Protein AF-A0A2U0T424-F1 (afdb_monomer_lite)

Structure (mmCIF, N/CA/C/O backbone):
data_AF-A0A2U0T424-F1
#
_entry.id   AF-A0A2U0T424-F1
#
loop_
_atom_site.group_PDB
_atom_site.id
_atom_site.type_symbol
_atom_site.label_atom_id
_atom_site.label_alt_id
_atom_site.label_comp_id
_atom_site.label_asym_id
_atom_site.label_entity_id
_atom_site.label_seq_id
_atom_site.pdbx_PDB_ins_code
_atom_site.Cartn_x
_atom_site.Cartn_y
_atom_site.Cartn_z
_atom_site.occupancy
_atom_site.B_iso_or_equiv
_atom_site.auth_seq_id
_atom_site.auth_comp_id
_atom_site.auth_asym_id
_atom_site.auth_atom_id
_atom_site.pdbx_PDB_model_num
ATOM 1 N N . MET A 1 1 ? -21.513 -15.104 -0.435 1.00 51.06 1 MET A N 1
ATOM 2 C CA . MET A 1 1 ? -20.947 -13.739 -0.519 1.00 51.06 1 MET A CA 1
ATOM 3 C C . MET A 1 1 ? -19.494 -13.860 -0.936 1.00 51.06 1 MET A C 1
ATOM 5 O O . MET A 1 1 ? -18.806 -14.718 -0.393 1.00 51.06 1 MET A O 1
ATOM 9 N N . THR A 1 2 ? -19.054 -13.083 -1.921 1.00 60.34 2 THR A N 1
ATOM 10 C CA . THR A 1 2 ? -17.657 -13.059 -2.376 1.00 60.34 2 THR A CA 1
ATOM 11 C C . THR A 1 2 ? -16.748 -12.569 -1.240 1.00 60.34 2 THR A C 1
ATOM 13 O O . THR A 1 2 ? -17.085 -11.615 -0.541 1.00 60.34 2 THR A O 1
ATOM 16 N N . LYS A 1 3 ? -15.615 -13.251 -1.014 1.00 82.50 3 LYS A N 1
ATOM 17 C CA . LYS A 1 3 ? -14.556 -12.831 -0.068 1.00 82.50 3 LYS A CA 1
ATOM 18 C C . LYS A 1 3 ? -13.516 -11.914 -0.734 1.00 82.50 3 LYS A C 1
ATOM 20 O O . LYS A 1 3 ? -12.440 -11.709 -0.184 1.00 82.50 3 LYS A O 1
ATOM 25 N N . THR A 1 4 ? -13.819 -11.431 -1.936 1.00 94.75 4 THR A N 1
ATOM 26 C CA . THR A 1 4 ? -12.858 -10.754 -2.799 1.00 94.75 4 THR A CA 1
ATOM 27 C C . THR A 1 4 ? -12.627 -9.315 -2.367 1.00 94.75 4 THR A C 1
ATOM 29 O O . THR A 1 4 ? -13.599 -8.579 -2.160 1.00 94.75 4 THR A O 1
ATOM 32 N N . SER A 1 5 ? -11.357 -8.918 -2.316 1.00 97.19 5 SER A N 1
ATOM 33 C CA . SER A 1 5 ? -10.932 -7.540 -2.070 1.00 97.19 5 SER A CA 1
ATOM 34 C C . SER A 1 5 ? -10.116 -7.018 -3.248 1.00 97.19 5 SER A C 1
ATOM 36 O O . SER A 1 5 ? -9.199 -7.705 -3.707 1.00 97.19 5 SER A O 1
ATOM 38 N N . LEU A 1 6 ? -10.432 -5.814 -3.733 1.00 98.31 6 LEU A N 1
ATOM 39 C CA . LEU A 1 6 ? -9.611 -5.150 -4.750 1.00 98.31 6 LEU A CA 1
ATOM 40 C C . LEU A 1 6 ? -8.445 -4.436 -4.083 1.00 98.31 6 LEU A C 1
ATOM 42 O O . LEU A 1 6 ? -8.640 -3.686 -3.130 1.00 98.31 6 LEU A O 1
ATOM 46 N N . ILE A 1 7 ? -7.241 -4.663 -4.589 1.00 98.50 7 ILE A N 1
ATOM 47 C CA . ILE A 1 7 ? -6.022 -4.072 -4.050 1.00 98.50 7 ILE A CA 1
ATOM 48 C C . ILE A 1 7 ? -5.437 -3.150 -5.117 1.00 98.50 7 ILE A C 1
ATOM 50 O O . ILE A 1 7 ? -4.781 -3.624 -6.045 1.00 98.50 7 ILE A O 1
ATOM 54 N N . CYS A 1 8 ? -5.716 -1.853 -5.006 1.00 98.56 8 CYS A N 1
ATOM 55 C CA . CYS A 1 8 ? -5.204 -0.830 -5.915 1.00 98.56 8 CYS A CA 1
ATOM 56 C C . CYS A 1 8 ? -3.917 -0.251 -5.328 1.00 98.56 8 CYS A C 1
ATOM 58 O O . CYS A 1 8 ? -3.861 0.050 -4.130 1.00 98.56 8 CYS A O 1
ATOM 60 N N . GLY A 1 9 ? -2.868 -0.141 -6.135 1.00 97.25 9 GLY A N 1
ATOM 61 C CA . GLY A 1 9 ? -1.564 0.289 -5.651 1.00 97.25 9 GLY A CA 1
ATOM 62 C C . GLY A 1 9 ? -0.404 -0.173 -6.515 1.00 97.25 9 GLY A C 1
ATOM 63 O O . GLY A 1 9 ? -0.528 -1.058 -7.368 1.00 97.25 9 GLY A O 1
ATOM 64 N N . SER A 1 10 ? 0.763 0.363 -6.189 1.00 96.75 10 SER A N 1
ATOM 65 C CA . SER A 1 10 ? 2.024 0.055 -6.853 1.00 96.75 10 SER A CA 1
ATOM 66 C C . SER A 1 10 ? 2.390 -1.435 -6.831 1.00 96.75 10 SER A C 1
ATOM 68 O O . SER A 1 10 ? 2.249 -2.127 -5.820 1.00 96.75 10 SER A O 1
ATOM 70 N N . LEU A 1 11 ? 2.924 -1.903 -7.960 1.00 97.69 11 LEU A N 1
ATOM 71 C CA . LEU A 1 11 ? 3.691 -3.141 -8.092 1.00 97.69 11 LEU A CA 1
ATOM 72 C C . LEU A 1 11 ? 5.120 -2.738 -8.433 1.00 97.69 11 LEU A C 1
ATOM 74 O O . LEU A 1 11 ? 5.357 -2.145 -9.489 1.00 97.69 11 LEU A O 1
ATOM 78 N N . ALA A 1 12 ? 6.052 -3.018 -7.530 1.00 95.12 12 ALA A N 1
ATOM 79 C CA . ALA A 1 12 ? 7.418 -2.539 -7.645 1.00 95.12 12 ALA A CA 1
ATOM 80 C C . ALA A 1 12 ? 8.436 -3.648 -7.407 1.00 95.12 12 ALA A C 1
ATOM 82 O O . ALA A 1 12 ? 8.165 -4.660 -6.763 1.00 95.12 12 ALA A O 1
ATOM 83 N N . THR A 1 13 ? 9.628 -3.428 -7.933 1.00 94.00 13 THR A N 1
ATOM 84 C CA . THR A 1 13 ? 10.778 -4.286 -7.700 1.00 94.00 13 THR A CA 1
ATOM 85 C C . THR A 1 13 ? 11.801 -3.508 -6.884 1.00 94.00 13 THR A C 1
ATOM 87 O O . THR A 1 13 ? 12.282 -2.461 -7.321 1.00 94.00 13 THR A O 1
ATOM 90 N N . ASP A 1 14 ? 12.156 -4.026 -5.714 1.00 89.38 14 ASP A N 1
ATOM 91 C CA . ASP A 1 14 ? 13.082 -3.362 -4.804 1.00 89.38 14 ASP A CA 1
ATOM 92 C C . ASP A 1 14 ? 14.477 -3.963 -4.979 1.00 89.38 14 ASP A C 1
ATOM 94 O O . ASP A 1 14 ? 14.714 -5.142 -4.710 1.00 89.38 14 ASP A O 1
ATOM 98 N N . THR A 1 15 ? 15.419 -3.152 -5.450 1.00 92.38 15 THR A N 1
ATOM 99 C CA . THR A 1 15 ? 16.833 -3.513 -5.534 1.00 92.38 15 THR A CA 1
ATOM 100 C C . THR A 1 15 ? 17.533 -3.011 -4.284 1.00 92.38 15 THR A C 1
ATOM 102 O O . THR A 1 15 ? 17.794 -1.816 -4.135 1.00 92.38 15 THR A O 1
ATOM 105 N N . ILE A 1 16 ? 17.830 -3.941 -3.380 1.00 90.50 16 ILE A N 1
ATOM 106 C CA . ILE A 1 16 ? 18.469 -3.657 -2.098 1.00 90.50 16 ILE A CA 1
ATOM 107 C C . ILE A 1 16 ? 19.957 -3.970 -2.220 1.00 90.50 16 ILE A C 1
ATOM 109 O O . ILE A 1 16 ? 20.351 -5.099 -2.527 1.00 90.50 16 ILE A O 1
ATOM 113 N N . MET A 1 17 ? 20.772 -2.958 -1.956 1.00 94.62 17 MET A N 1
ATOM 114 C CA . MET A 1 17 ? 22.226 -2.986 -2.010 1.00 94.62 17 MET A CA 1
ATOM 115 C C . MET A 1 17 ? 22.790 -2.701 -0.620 1.00 94.62 17 MET A C 1
ATOM 117 O O . MET A 1 17 ? 22.362 -1.759 0.047 1.00 94.62 17 MET A O 1
ATOM 121 N N . GLN A 1 18 ? 23.767 -3.498 -0.187 1.00 92.31 18 GLN A N 1
ATOM 122 C CA . GLN A 1 18 ? 24.451 -3.280 1.089 1.00 92.31 18 GLN A CA 1
ATOM 123 C C . GLN A 1 18 ? 25.852 -2.722 0.847 1.00 92.31 18 GLN A C 1
ATOM 125 O O . GLN A 1 18 ? 26.715 -3.398 0.281 1.00 92.31 18 GLN A O 1
ATOM 130 N N . PHE A 1 19 ? 26.086 -1.508 1.331 1.00 93.19 19 PHE A N 1
ATOM 131 C CA . PHE A 1 19 ? 27.408 -0.921 1.474 1.00 93.19 19 PHE A CA 1
ATOM 132 C C . PHE A 1 19 ? 27.980 -1.334 2.843 1.00 93.19 19 PHE A C 1
ATOM 134 O O . PHE A 1 19 ? 27.337 -1.097 3.866 1.00 93.19 19 PHE A O 1
ATOM 141 N N . PRO A 1 20 ? 29.154 -1.991 2.905 1.00 92.56 20 PRO A N 1
ATOM 142 C CA . PRO A 1 20 ? 29.731 -2.437 4.176 1.00 92.56 20 PRO A CA 1
ATOM 143 C C . PRO A 1 20 ? 30.409 -1.310 4.971 1.00 92.56 20 PRO A C 1
ATOM 145 O O . PRO A 1 20 ? 30.754 -1.520 6.130 1.00 92.56 20 PRO A O 1
ATOM 148 N N . GLY A 1 21 ? 30.652 -0.152 4.349 1.00 91.88 21 GLY A N 1
ATOM 149 C CA . GLY A 1 21 ? 31.170 1.035 5.030 1.00 91.88 21 GLY A CA 1
ATOM 150 C C . GLY A 1 21 ? 30.054 1.897 5.618 1.00 91.88 21 GLY A C 1
ATOM 151 O O . GLY A 1 21 ? 28.902 1.475 5.692 1.00 91.88 21 GLY A O 1
ATOM 152 N N . ARG A 1 22 ? 30.398 3.128 6.006 1.00 92.44 22 ARG A N 1
ATOM 153 C CA . ARG A 1 22 ? 29.464 4.137 6.532 1.00 92.44 22 ARG A CA 1
ATOM 154 C C . ARG A 1 22 ? 29.382 5.331 5.598 1.00 92.44 22 ARG A C 1
ATOM 156 O O . ARG A 1 22 ? 30.412 5.823 5.137 1.00 92.44 22 ARG A O 1
ATOM 163 N N . PHE A 1 23 ? 28.182 5.842 5.333 1.00 91.56 23 PHE A N 1
ATOM 164 C CA . PHE A 1 23 ? 28.029 6.984 4.427 1.00 91.56 23 PHE A CA 1
ATOM 165 C C . PHE A 1 23 ? 28.756 8.229 4.934 1.00 91.56 23 PHE A C 1
ATOM 167 O O . PHE A 1 23 ? 29.383 8.925 4.138 1.00 91.56 23 PHE A O 1
ATOM 174 N N . GLY A 1 24 ? 28.749 8.467 6.249 1.00 88.19 24 GLY A N 1
ATOM 175 C CA . GLY A 1 24 ? 29.420 9.616 6.865 1.00 88.19 24 GLY A CA 1
ATOM 176 C C . GLY A 1 24 ? 30.940 9.663 6.658 1.00 88.19 24 GLY A C 1
ATOM 177 O O . GLY A 1 24 ? 31.523 10.737 6.732 1.00 88.19 24 GLY A O 1
ATOM 178 N N . GLU A 1 25 ? 31.587 8.535 6.351 1.00 86.56 25 GLU A N 1
ATOM 179 C CA . GLU A 1 25 ? 33.028 8.487 6.047 1.00 86.56 25 GLU A CA 1
ATOM 180 C C . GLU A 1 25 ? 33.334 8.882 4.594 1.00 86.56 25 GLU A C 1
ATOM 182 O O . GLU A 1 25 ? 34.453 9.273 4.271 1.00 86.56 25 GLU A O 1
ATOM 187 N N . SER A 1 26 ? 32.338 8.774 3.710 1.00 82.50 26 SER A N 1
ATOM 188 C CA . SER A 1 26 ? 32.463 9.056 2.273 1.00 82.50 26 SER A CA 1
ATOM 189 C C . SER A 1 26 ? 31.813 10.383 1.865 1.00 82.50 26 SER A C 1
ATOM 191 O O . SER A 1 26 ? 32.187 10.972 0.853 1.00 82.50 26 SER A O 1
ATOM 193 N N . LEU A 1 27 ? 30.830 10.856 2.634 1.00 84.75 27 LEU A N 1
ATOM 194 C CA . LEU A 1 27 ? 30.124 12.115 2.417 1.00 84.75 27 LEU A CA 1
ATOM 195 C C . LEU A 1 27 ? 30.780 13.236 3.233 1.00 84.75 27 LEU A C 1
ATOM 197 O O . LEU A 1 27 ? 30.560 13.363 4.435 1.00 84.75 27 LEU A O 1
ATOM 201 N N . LEU A 1 28 ? 31.564 14.082 2.565 1.00 79.12 28 LEU A N 1
ATOM 202 C CA . LEU A 1 28 ? 32.159 15.270 3.179 1.00 79.12 28 LEU A CA 1
ATOM 203 C C . LEU A 1 28 ? 31.107 16.381 3.318 1.00 79.12 28 LEU A C 1
ATOM 205 O O . LEU A 1 28 ? 30.609 16.906 2.318 1.00 79.12 28 LEU A O 1
ATOM 209 N N . ALA A 1 29 ? 30.770 16.740 4.560 1.00 80.06 29 ALA A N 1
ATOM 210 C CA . ALA A 1 29 ? 29.695 17.683 4.880 1.00 80.06 29 ALA A CA 1
ATOM 211 C C . ALA A 1 29 ? 29.877 19.075 4.236 1.00 80.06 29 ALA A C 1
ATOM 213 O O . ALA A 1 29 ? 28.903 19.704 3.824 1.00 80.06 29 ALA A O 1
ATOM 214 N N . ASP A 1 30 ? 31.116 19.548 4.091 1.00 82.44 30 ASP A N 1
ATOM 215 C CA . ASP A 1 30 ? 31.461 20.830 3.463 1.00 82.44 30 ASP A CA 1
ATOM 216 C C . ASP A 1 30 ? 31.342 20.810 1.924 1.00 82.44 30 ASP A C 1
ATOM 218 O O . ASP A 1 30 ? 31.238 21.860 1.286 1.00 82.44 30 ASP A O 1
ATOM 222 N N . GLN A 1 31 ? 31.290 19.621 1.314 1.00 80.25 31 GLN A N 1
ATOM 223 C CA . GLN A 1 31 ? 31.237 19.420 -0.139 1.00 80.25 31 GLN A CA 1
ATOM 224 C C . GLN A 1 31 ? 29.875 18.914 -0.639 1.00 80.25 31 GLN A C 1
ATOM 226 O O . GLN A 1 31 ? 29.757 18.511 -1.796 1.00 80.25 31 GLN A O 1
ATOM 231 N N . LEU A 1 32 ? 28.811 18.987 0.172 1.00 83.12 32 LEU A N 1
ATOM 232 C CA . LEU A 1 32 ? 27.458 18.550 -0.226 1.00 83.12 32 LEU A CA 1
ATOM 233 C C . LEU A 1 32 ? 26.903 19.277 -1.469 1.00 83.12 32 LEU A C 1
ATOM 235 O O . LEU A 1 32 ? 26.010 18.778 -2.144 1.00 83.12 32 LEU A O 1
ATOM 239 N N . HIS A 1 33 ? 27.453 20.437 -1.823 1.00 80.69 33 HIS A N 1
ATOM 240 C CA . HIS A 1 33 ? 27.112 21.161 -3.050 1.00 80.69 33 HIS A CA 1
ATOM 241 C C . HIS A 1 33 ? 27.746 20.552 -4.326 1.00 80.69 33 HIS A C 1
ATOM 243 O O . HIS A 1 33 ? 27.444 20.996 -5.433 1.00 80.69 33 HIS A O 1
ATOM 249 N N . LYS A 1 34 ? 28.627 19.549 -4.184 1.00 82.69 34 LYS A N 1
ATOM 250 C CA . LYS A 1 34 ? 29.321 18.800 -5.250 1.00 82.69 34 LYS A CA 1
ATOM 251 C C . LYS A 1 34 ? 29.454 17.313 -4.884 1.00 82.69 34 LYS A C 1
ATOM 253 O O . LYS A 1 34 ? 30.547 16.751 -4.932 1.00 82.69 34 LYS A O 1
ATOM 258 N N . VAL A 1 35 ? 28.350 16.666 -4.504 1.00 84.19 35 VAL A N 1
ATOM 259 C CA . VAL A 1 35 ? 28.359 15.230 -4.172 1.00 84.19 35 VAL A CA 1
ATOM 260 C C . VAL A 1 35 ? 28.772 14.410 -5.398 1.00 84.19 35 VAL A C 1
ATOM 262 O O . VAL A 1 35 ? 28.052 14.353 -6.392 1.00 84.19 35 VAL A O 1
ATOM 265 N N . ASN A 1 36 ? 29.935 13.765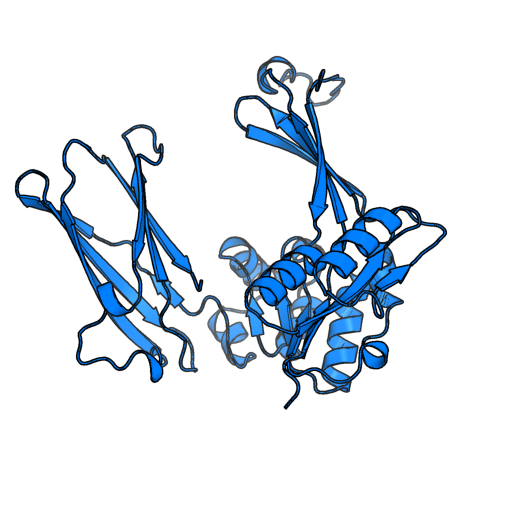 -5.314 1.00 84.94 36 ASN A N 1
ATOM 266 C CA . ASN A 1 36 ? 30.416 12.780 -6.278 1.00 84.94 36 ASN A CA 1
ATOM 267 C C . ASN A 1 36 ? 31.028 11.611 -5.503 1.00 84.94 36 ASN A C 1
ATOM 269 O O . ASN A 1 36 ? 32.180 11.670 -5.075 1.00 84.94 36 ASN A O 1
ATOM 273 N N . VAL A 1 37 ? 30.220 10.581 -5.273 1.00 86.12 37 VAL A N 1
ATOM 274 C CA . VAL A 1 37 ? 30.586 9.402 -4.486 1.00 86.12 37 VAL A CA 1
ATOM 275 C C . VAL A 1 37 ? 30.224 8.134 -5.246 1.00 86.12 37 VAL A C 1
ATOM 277 O O . VAL A 1 37 ? 29.256 8.106 -6.003 1.00 86.12 37 VAL A O 1
ATOM 280 N N . SER A 1 38 ? 31.011 7.082 -5.037 1.00 88.31 38 SER A N 1
ATOM 281 C CA . SER A 1 38 ? 30.767 5.752 -5.590 1.00 88.31 38 SER A CA 1
ATOM 282 C C . SER A 1 38 ? 30.928 4.727 -4.477 1.00 88.31 38 SER A C 1
ATOM 284 O O . SER A 1 38 ? 31.999 4.622 -3.877 1.00 88.31 38 SER A O 1
ATOM 286 N N . PHE A 1 39 ? 29.854 3.999 -4.181 1.00 89.75 39 PHE A N 1
ATOM 287 C CA . PHE A 1 39 ? 29.827 2.987 -3.131 1.00 89.75 39 PHE A CA 1
ATOM 288 C C . PHE A 1 39 ? 29.999 1.599 -3.749 1.00 89.75 39 PHE A C 1
ATOM 290 O O . PHE A 1 39 ? 29.218 1.190 -4.608 1.00 89.75 39 PHE A O 1
ATOM 297 N N . LEU A 1 40 ? 31.008 0.850 -3.296 1.00 91.19 40 LEU A N 1
ATOM 298 C CA . LEU A 1 40 ? 31.157 -0.555 -3.668 1.00 91.19 40 LEU A CA 1
ATOM 299 C C . LEU A 1 40 ? 30.157 -1.396 -2.864 1.00 91.19 40 LEU A C 1
ATOM 301 O O . LEU A 1 40 ? 30.321 -1.571 -1.657 1.00 91.19 40 LEU A O 1
ATOM 305 N N . VAL A 1 41 ? 29.142 -1.925 -3.546 1.00 90.62 41 VAL A N 1
ATOM 306 C CA . VAL A 1 41 ? 28.051 -2.712 -2.953 1.00 90.62 41 VAL A CA 1
ATOM 307 C C . VAL A 1 41 ? 28.139 -4.177 -3.403 1.00 90.62 41 VAL A C 1
ATOM 309 O O . VAL A 1 41 ? 27.605 -4.542 -4.448 1.00 90.62 41 VAL A O 1
ATOM 312 N N . PRO A 1 42 ? 28.857 -5.049 -2.670 1.00 86.44 42 PRO A N 1
ATOM 313 C CA . PRO A 1 42 ? 29.082 -6.430 -3.103 1.00 86.44 42 PRO A CA 1
ATOM 314 C C . PRO A 1 42 ? 27.820 -7.300 -3.022 1.00 86.44 42 PRO A C 1
ATOM 316 O O . PRO A 1 42 ? 27.705 -8.281 -3.754 1.00 86.44 42 PRO A O 1
ATOM 319 N N . THR A 1 43 ? 26.878 -6.948 -2.143 1.00 84.62 43 THR A N 1
ATOM 320 C CA . THR A 1 43 ? 25.608 -7.660 -1.989 1.00 84.62 43 THR A CA 1
ATOM 321 C C . THR A 1 43 ? 24.503 -6.868 -2.665 1.00 84.62 43 THR A C 1
ATOM 323 O O . THR A 1 43 ? 24.232 -5.730 -2.282 1.00 84.62 43 THR A O 1
ATOM 326 N N . MET A 1 44 ? 23.837 -7.506 -3.624 1.00 91.44 44 MET A N 1
ATOM 327 C CA . MET A 1 44 ? 22.647 -6.992 -4.286 1.00 91.44 44 MET A CA 1
ATOM 328 C C . MET A 1 44 ? 21.592 -8.091 -4.315 1.00 91.44 44 MET A C 1
ATOM 330 O O . MET A 1 44 ? 21.883 -9.231 -4.683 1.00 91.44 44 MET A O 1
ATOM 334 N N . ARG A 1 45 ? 20.366 -7.744 -3.937 1.00 90.69 45 ARG A N 1
ATOM 335 C CA . ARG A 1 45 ? 19.208 -8.624 -4.080 1.00 90.69 45 ARG A CA 1
ATOM 336 C C . ARG A 1 45 ? 18.024 -7.858 -4.628 1.00 90.69 45 ARG A C 1
ATOM 338 O O . ARG A 1 45 ? 17.886 -6.658 -4.400 1.00 90.69 45 ARG A O 1
ATOM 345 N N . THR A 1 46 ? 17.170 -8.599 -5.307 1.00 92.06 46 THR A N 1
ATOM 346 C CA . THR A 1 46 ? 15.915 -8.102 -5.840 1.00 92.06 46 THR A CA 1
ATOM 347 C C . THR A 1 46 ? 14.780 -8.713 -5.041 1.00 92.06 46 THR A C 1
ATOM 349 O O . THR A 1 46 ? 14.678 -9.936 -4.953 1.00 92.06 46 THR A O 1
ATOM 352 N N . GLU A 1 47 ? 13.940 -7.864 -4.470 1.00 91.69 47 GLU A N 1
ATOM 353 C CA . GLU A 1 47 ? 12.737 -8.254 -3.747 1.00 91.69 47 GLU A CA 1
ATOM 354 C C . GLU A 1 47 ? 11.498 -7.807 -4.531 1.00 91.69 47 GLU A C 1
ATOM 356 O O . GLU A 1 47 ? 11.507 -6.803 -5.247 1.00 91.69 47 GLU A O 1
ATOM 361 N N . PHE A 1 48 ? 10.423 -8.581 -4.411 1.00 94.12 48 PHE A N 1
ATOM 362 C CA . PHE A 1 48 ? 9.130 -8.240 -4.996 1.00 94.12 48 PHE A CA 1
ATOM 363 C C . PHE A 1 48 ? 8.340 -7.397 -3.998 1.00 94.12 48 PHE A C 1
ATOM 365 O O . PHE A 1 48 ? 8.045 -7.887 -2.906 1.00 94.12 48 PHE A O 1
ATOM 372 N N . GLY A 1 49 ? 7.996 -6.170 -4.379 1.00 91.31 49 GLY A N 1
ATOM 373 C CA . GLY A 1 49 ? 7.388 -5.181 -3.499 1.00 91.31 49 GLY A CA 1
ATOM 374 C C . GLY A 1 49 ? 6.320 -4.327 -4.183 1.00 91.31 49 GLY A C 1
ATOM 375 O O . GLY A 1 49 ? 5.615 -4.744 -5.102 1.00 91.31 49 GLY A O 1
ATOM 376 N N . GLY A 1 50 ? 6.178 -3.092 -3.716 1.00 92.25 50 GLY A N 1
ATOM 377 C CA . GLY A 1 50 ? 5.024 -2.257 -4.042 1.00 92.25 50 GLY A CA 1
ATOM 378 C C . GLY A 1 50 ? 3.813 -2.587 -3.168 1.00 92.25 50 GLY A C 1
ATOM 379 O O . GLY A 1 50 ? 3.601 -3.721 -2.724 1.00 92.25 50 GLY A O 1
ATOM 380 N N . CYS A 1 51 ? 3.028 -1.554 -2.876 1.00 92.94 51 CYS A N 1
ATOM 381 C CA . CYS A 1 51 ? 1.974 -1.609 -1.871 1.00 92.94 51 CYS A CA 1
ATOM 382 C C . CYS A 1 51 ? 0.925 -2.677 -2.194 1.00 92.94 51 CYS A C 1
ATOM 384 O O . CYS A 1 51 ? 0.613 -3.502 -1.333 1.00 92.94 51 CYS A O 1
ATOM 386 N N . SER A 1 52 ? 0.439 -2.743 -3.439 1.00 96.94 52 SER A N 1
ATOM 387 C CA . SER A 1 52 ? -0.601 -3.714 -3.791 1.00 96.94 52 SER A CA 1
ATOM 388 C C . SER A 1 52 ? -0.085 -5.151 -3.782 1.00 96.94 52 SER A C 1
ATOM 390 O O . SER A 1 52 ? -0.798 -6.053 -3.338 1.00 96.94 52 SER A O 1
ATOM 392 N N . GLY A 1 53 ? 1.170 -5.365 -4.182 1.00 96.06 53 GLY A N 1
ATOM 393 C CA . GLY A 1 53 ? 1.839 -6.659 -4.091 1.00 96.06 53 GLY A CA 1
ATOM 394 C C . GLY A 1 53 ? 1.947 -7.157 -2.648 1.00 96.06 53 GLY A C 1
ATOM 395 O O . GLY A 1 53 ? 1.578 -8.298 -2.357 1.00 96.06 53 GLY A O 1
ATOM 396 N N . ASN A 1 54 ? 2.385 -6.284 -1.740 1.00 92.94 54 ASN A N 1
ATOM 397 C CA . ASN A 1 54 ? 2.548 -6.591 -0.318 1.00 92.94 54 ASN A CA 1
ATOM 398 C C . ASN A 1 54 ? 1.205 -6.859 0.375 1.00 92.94 54 ASN A C 1
ATOM 400 O O . ASN A 1 54 ? 1.055 -7.863 1.074 1.00 92.94 54 ASN A O 1
ATOM 404 N N . ILE A 1 55 ? 0.203 -6.007 0.144 1.00 94.75 55 ILE A N 1
ATOM 405 C CA . ILE A 1 55 ? -1.132 -6.163 0.735 1.00 94.75 55 ILE A CA 1
ATOM 406 C C . ILE A 1 55 ? -1.808 -7.436 0.209 1.00 94.75 55 ILE A C 1
ATOM 408 O O . ILE A 1 55 ? -2.364 -8.210 0.991 1.00 94.75 55 ILE A O 1
ATOM 412 N N . ALA A 1 56 ? -1.735 -7.697 -1.101 1.00 97.56 56 ALA A N 1
ATOM 413 C CA . ALA A 1 56 ? -2.296 -8.908 -1.692 1.00 97.56 56 ALA A CA 1
ATOM 414 C C . ALA A 1 56 ? -1.616 -10.170 -1.154 1.00 97.56 56 ALA A C 1
ATOM 416 O O . ALA A 1 56 ? -2.300 -11.142 -0.833 1.00 97.56 56 ALA A O 1
ATOM 417 N N . TYR A 1 57 ? -0.289 -10.156 -1.009 1.00 96.00 57 TYR A N 1
ATOM 418 C CA . TYR A 1 57 ? 0.449 -11.255 -0.396 1.00 96.00 57 TYR A CA 1
ATOM 419 C C . TYR A 1 57 ? -0.059 -11.552 1.020 1.00 96.00 57 TYR A C 1
ATOM 421 O O . TYR A 1 57 ? -0.479 -12.678 1.294 1.00 96.00 57 TYR A O 1
ATOM 429 N N . SER A 1 58 ? -0.100 -10.541 1.890 1.00 91.94 58 SER A N 1
ATOM 430 C CA . SER A 1 58 ? -0.552 -10.694 3.277 1.00 91.94 58 SER A CA 1
ATOM 431 C C . SER A 1 58 ? -2.000 -11.178 3.358 1.00 91.94 58 SER A C 1
ATOM 433 O O . SER A 1 58 ? -2.290 -12.155 4.050 1.00 91.94 58 SER A O 1
ATOM 435 N N . LEU A 1 59 ? -2.908 -10.581 2.578 1.00 91.25 59 LEU A N 1
ATOM 436 C CA . LEU A 1 59 ? -4.310 -11.001 2.538 1.00 91.25 59 LEU A CA 1
ATOM 437 C C . LEU A 1 59 ? -4.461 -12.452 2.060 1.00 91.25 59 LEU A C 1
ATOM 439 O O . LEU A 1 59 ? -5.289 -13.195 2.591 1.00 91.25 59 LEU A O 1
ATOM 443 N N . LYS A 1 60 ? -3.653 -12.885 1.083 1.00 94.44 60 LYS A N 1
ATOM 444 C CA . LYS A 1 60 ? -3.659 -14.274 0.611 1.00 94.44 60 LYS A CA 1
ATOM 445 C C . LYS A 1 60 ? -3.210 -15.245 1.701 1.00 94.44 60 LYS A C 1
ATOM 447 O O . LYS A 1 60 ? -3.834 -16.293 1.858 1.00 94.44 60 LYS A O 1
ATOM 452 N N . MET A 1 61 ? -2.164 -14.903 2.455 1.00 89.44 61 MET A N 1
ATOM 453 C CA . MET A 1 61 ? -1.656 -15.738 3.553 1.00 89.44 61 MET A CA 1
ATOM 454 C C . MET A 1 61 ? -2.684 -15.906 4.679 1.00 89.44 61 MET A C 1
ATOM 456 O O . MET A 1 61 ? -2.762 -16.972 5.282 1.00 89.44 61 MET A O 1
ATOM 460 N N . LEU A 1 62 ? -3.535 -14.901 4.892 1.00 90.06 62 LEU A N 1
ATOM 461 C CA . LEU A 1 62 ? -4.662 -14.950 5.830 1.00 90.06 62 LEU A CA 1
ATOM 462 C C . LEU A 1 62 ? -5.899 -15.696 5.278 1.00 90.06 62 LEU A C 1
ATOM 464 O O . LEU A 1 62 ? -6.938 -15.759 5.935 1.00 90.06 62 LEU A O 1
ATOM 468 N N . GLY A 1 63 ? -5.822 -16.271 4.072 1.00 89.56 63 GLY A N 1
ATOM 469 C CA . GLY A 1 63 ? -6.922 -17.014 3.443 1.00 89.56 63 GLY A CA 1
ATOM 470 C C . GLY A 1 63 ? -7.972 -16.138 2.747 1.00 89.56 63 GLY A C 1
ATOM 471 O O . GLY A 1 63 ? -9.077 -16.612 2.457 1.00 89.56 63 GLY A O 1
ATOM 472 N N . GLY A 1 64 ? -7.650 -14.868 2.490 1.00 92.38 64 GLY A N 1
ATOM 473 C CA . GLY A 1 64 ? -8.460 -13.957 1.687 1.00 92.38 64 GLY A CA 1
ATOM 474 C C . GLY A 1 64 ? -8.328 -14.190 0.177 1.00 92.38 64 GLY A C 1
ATOM 475 O O . GLY A 1 64 ? -7.547 -15.022 -0.293 1.00 92.38 64 GLY A O 1
ATOM 476 N N . ASP A 1 65 ? -9.105 -13.428 -0.594 1.00 96.06 65 ASP A N 1
ATOM 477 C CA . ASP A 1 65 ? -9.129 -13.477 -2.061 1.00 96.06 65 ASP A CA 1
ATOM 478 C C . ASP A 1 65 ? -8.738 -12.107 -2.653 1.00 96.06 65 ASP A C 1
ATOM 480 O O . ASP A 1 65 ? -9.611 -11.299 -2.984 1.00 96.06 65 ASP A O 1
ATOM 484 N N . PRO A 1 66 ? -7.432 -11.785 -2.715 1.00 97.31 66 PRO A N 1
ATOM 485 C CA . PRO A 1 66 ? -6.959 -10.519 -3.260 1.00 97.31 66 PRO A CA 1
ATOM 486 C C . PRO A 1 66 ? -7.017 -10.509 -4.790 1.00 97.31 66 PRO A C 1
ATOM 488 O O . PRO A 1 66 ? -6.544 -11.435 -5.457 1.00 97.31 66 PRO A O 1
ATOM 491 N N . ARG A 1 67 ? -7.505 -9.403 -5.351 1.00 97.69 67 ARG A N 1
ATOM 492 C CA . ARG A 1 67 ? -7.417 -9.093 -6.779 1.00 97.69 67 ARG A CA 1
ATOM 493 C C . ARG A 1 67 ? -6.694 -7.765 -6.951 1.00 97.69 67 ARG A C 1
ATOM 495 O O . ARG A 1 67 ? -7.215 -6.721 -6.573 1.00 97.69 67 ARG A O 1
ATOM 502 N N . ILE A 1 68 ? -5.486 -7.820 -7.499 1.00 98.50 68 ILE A N 1
ATOM 503 C CA . ILE A 1 68 ? -4.659 -6.630 -7.696 1.00 98.50 68 ILE A CA 1
ATOM 504 C C . ILE A 1 68 ? -5.184 -5.843 -8.897 1.00 98.50 68 ILE A C 1
ATOM 506 O O . ILE A 1 68 ? -5.379 -6.417 -9.968 1.00 98.50 68 ILE A O 1
ATOM 510 N N . VAL A 1 69 ? -5.380 -4.539 -8.711 1.00 98.44 69 VAL A N 1
ATOM 511 C CA . VAL A 1 69 ? -5.609 -3.565 -9.782 1.00 98.44 69 VAL A CA 1
ATOM 512 C C . VAL A 1 69 ? -4.387 -2.656 -9.813 1.00 98.44 69 VAL A C 1
ATOM 514 O O . VAL A 1 69 ? -4.289 -1.691 -9.067 1.00 98.44 69 VAL A O 1
ATOM 517 N N . GLY A 1 70 ? -3.412 -3.018 -10.639 1.00 97.81 70 GLY A N 1
ATOM 518 C CA . GLY A 1 70 ? -2.132 -2.321 -10.726 1.00 97.81 70 GLY A CA 1
ATOM 519 C C . GLY A 1 70 ? -1.564 -2.389 -12.133 1.00 97.81 70 GLY A C 1
ATOM 520 O O . GLY A 1 70 ? -2.153 -3.013 -13.022 1.00 97.81 70 GLY A O 1
ATOM 521 N N . VAL A 1 71 ? -0.427 -1.736 -12.345 1.00 98.38 71 VAL A N 1
ATOM 522 C CA . VAL A 1 71 ? 0.223 -1.677 -13.656 1.00 98.38 71 VAL A CA 1
ATOM 523 C C . VAL A 1 71 ? 1.677 -2.085 -13.521 1.00 98.38 71 VAL A C 1
ATOM 525 O O . VAL A 1 71 ? 2.385 -1.622 -12.631 1.00 98.38 71 VAL A O 1
ATOM 528 N N . MET A 1 72 ? 2.117 -2.957 -14.419 1.00 98.38 72 MET A N 1
ATOM 529 C CA . MET A 1 72 ? 3.501 -3.391 -14.535 1.00 98.38 72 MET A CA 1
ATOM 530 C C . MET A 1 72 ? 4.054 -3.079 -15.925 1.00 98.38 72 MET A C 1
ATOM 532 O O . MET A 1 72 ? 3.313 -2.819 -16.871 1.00 98.38 72 MET A O 1
ATOM 536 N N . GLY A 1 73 ? 5.373 -3.086 -16.039 1.00 98.06 73 GLY A N 1
ATOM 537 C CA . GLY A 1 73 ? 6.115 -2.855 -17.265 1.00 98.06 73 GLY A CA 1
ATOM 538 C C . GLY A 1 73 ? 6.507 -4.131 -18.012 1.00 98.06 73 GLY A C 1
ATOM 539 O O . GLY A 1 73 ? 6.057 -5.244 -17.717 1.00 98.06 73 GLY A O 1
ATOM 540 N N . GLN A 1 74 ? 7.397 -3.958 -18.985 1.00 97.38 74 GLN A N 1
ATOM 541 C CA . GLN A 1 74 ? 7.962 -5.017 -19.824 1.00 97.38 74 GLN A CA 1
ATOM 542 C C . GLN A 1 74 ? 8.732 -6.093 -19.042 1.00 97.38 74 GLN A C 1
ATOM 544 O O . GLN A 1 74 ? 8.790 -7.244 -19.461 1.00 97.38 74 GLN A O 1
ATOM 549 N N . ASP A 1 75 ? 9.286 -5.751 -17.881 1.00 96.50 75 ASP A N 1
ATOM 550 C CA . ASP A 1 75 ? 10.063 -6.625 -16.996 1.00 96.50 75 ASP A CA 1
ATOM 551 C C . ASP A 1 75 ? 9.194 -7.336 -15.933 1.00 96.50 75 ASP A C 1
ATOM 553 O O . ASP A 1 75 ? 9.663 -7.728 -14.868 1.00 96.50 75 ASP A O 1
ATOM 557 N N . SER A 1 76 ? 7.898 -7.516 -16.199 1.00 97.25 76 SER A N 1
ATOM 558 C CA . SER A 1 76 ? 6.908 -8.069 -15.256 1.00 97.25 76 SER A CA 1
ATOM 559 C C . SER A 1 76 ? 6.953 -9.588 -15.053 1.00 97.25 76 SER A C 1
ATOM 561 O O . SER A 1 76 ? 6.449 -10.085 -14.044 1.00 97.25 76 SER A O 1
ATOM 563 N N . ALA A 1 77 ? 7.554 -10.339 -15.980 1.00 97.38 77 ALA A N 1
ATOM 564 C CA . ALA A 1 77 ? 7.399 -11.795 -16.076 1.00 97.38 77 ALA A CA 1
ATOM 565 C C . ALA A 1 77 ? 7.674 -12.552 -14.759 1.00 97.38 77 ALA A C 1
ATOM 567 O O . ALA A 1 77 ? 6.845 -13.354 -14.327 1.00 97.38 77 ALA A O 1
ATOM 568 N N . ALA A 1 78 ? 8.795 -12.263 -14.089 1.00 96.81 78 ALA A N 1
ATOM 569 C CA . ALA A 1 78 ? 9.180 -12.951 -12.853 1.00 96.81 78 ALA A CA 1
ATOM 570 C C . ALA A 1 78 ? 8.211 -12.673 -11.688 1.00 96.81 78 ALA A C 1
ATOM 572 O O . ALA A 1 78 ? 7.925 -13.561 -10.882 1.00 96.81 78 ALA A O 1
ATOM 573 N N . TYR A 1 79 ? 7.673 -11.453 -11.609 1.00 97.75 79 TYR A N 1
ATOM 574 C CA . TYR A 1 79 ? 6.707 -11.095 -10.574 1.00 97.75 79 TYR A CA 1
ATOM 575 C C . TYR A 1 79 ? 5.360 -11.783 -10.842 1.00 97.75 79 TYR A C 1
ATOM 577 O O . TYR A 1 79 ? 4.787 -12.409 -9.948 1.00 97.75 79 TYR A O 1
ATOM 585 N N . LEU A 1 80 ? 4.876 -11.756 -12.087 1.00 98.25 80 LEU A N 1
ATOM 586 C CA . LEU A 1 80 ? 3.629 -12.432 -12.457 1.00 98.25 80 LEU A CA 1
ATOM 587 C C . LEU A 1 80 ? 3.694 -13.936 -12.158 1.00 98.25 80 LEU A C 1
ATOM 589 O O . LEU A 1 80 ? 2.759 -14.485 -11.575 1.00 98.25 80 LEU A O 1
ATOM 593 N N . GLU A 1 81 ? 4.818 -14.587 -12.470 1.00 98.25 81 GLU A N 1
ATOM 594 C CA . GLU A 1 81 ? 5.040 -15.999 -12.143 1.00 98.25 81 GLU A CA 1
ATOM 595 C C . GLU A 1 81 ? 4.967 -16.252 -10.627 1.00 98.25 81 GLU A C 1
ATOM 597 O O . GLU A 1 81 ? 4.341 -17.216 -10.175 1.00 98.25 81 GLU A O 1
ATOM 602 N N . ARG A 1 82 ? 5.566 -15.373 -9.814 1.00 97.69 82 ARG A N 1
ATOM 603 C CA . ARG A 1 82 ? 5.482 -15.462 -8.350 1.00 97.69 82 ARG A CA 1
ATOM 604 C C . ARG A 1 82 ? 4.043 -15.338 -7.854 1.00 97.69 82 ARG A C 1
ATOM 606 O O . ARG A 1 82 ? 3.625 -16.156 -7.035 1.00 97.69 82 ARG A O 1
ATOM 613 N N . LEU A 1 83 ? 3.290 -14.344 -8.326 1.00 98.25 83 LEU A N 1
ATOM 614 C CA . LEU A 1 83 ? 1.892 -14.144 -7.924 1.00 98.25 83 LEU A CA 1
ATOM 615 C C . LEU A 1 83 ? 1.041 -15.376 -8.258 1.00 98.25 83 LEU A C 1
ATOM 617 O O . LEU A 1 83 ? 0.291 -15.856 -7.408 1.00 98.25 83 LEU A O 1
ATOM 621 N N . GLN A 1 84 ? 1.237 -15.955 -9.443 1.00 97.88 84 GLN A N 1
ATOM 622 C CA . GLN A 1 84 ? 0.553 -17.179 -9.859 1.00 97.88 84 GLN A CA 1
ATOM 623 C C . GLN A 1 84 ? 0.895 -18.375 -8.961 1.00 97.88 84 GLN A C 1
ATOM 625 O O . GLN A 1 84 ? -0.013 -19.088 -8.533 1.00 97.88 84 GLN A O 1
ATOM 630 N N . LYS A 1 85 ? 2.173 -18.567 -8.597 1.00 97.94 85 LYS A N 1
ATOM 631 C CA . LYS A 1 85 ? 2.595 -19.619 -7.647 1.00 97.94 85 LYS A CA 1
ATOM 632 C C . LYS A 1 85 ? 1.962 -19.459 -6.263 1.00 97.94 85 LYS A C 1
ATOM 634 O O . LYS A 1 85 ? 1.693 -20.454 -5.597 1.00 97.94 85 LYS A O 1
ATOM 639 N N . LEU A 1 86 ? 1.696 -18.223 -5.845 1.00 96.75 86 LEU A N 1
ATOM 640 C CA . LEU A 1 86 ? 1.001 -17.900 -4.594 1.00 96.75 86 LEU A CA 1
ATOM 641 C C . LEU A 1 86 ? -0.532 -18.009 -4.710 1.00 96.75 86 LEU A C 1
ATOM 643 O O . LEU A 1 86 ? -1.250 -17.792 -3.733 1.00 96.75 86 LEU A O 1
ATOM 647 N N . GLY A 1 87 ? -1.058 -18.330 -5.896 1.00 96.81 87 GLY A N 1
ATOM 648 C CA . GLY A 1 87 ? -2.493 -18.383 -6.161 1.00 96.81 87 GLY A CA 1
ATOM 649 C C . GLY A 1 87 ? -3.168 -17.009 -6.121 1.00 96.81 87 GLY A C 1
ATOM 650 O O . GLY A 1 87 ? -4.354 -16.925 -5.791 1.00 96.81 87 GLY A O 1
ATOM 651 N N . ILE A 1 88 ? -2.425 -15.936 -6.396 1.00 98.00 88 ILE A N 1
ATOM 652 C CA . ILE A 1 88 ? -2.942 -14.571 -6.535 1.00 98.00 88 ILE A CA 1
ATOM 653 C C . ILE A 1 88 ? -3.212 -14.324 -8.020 1.00 98.00 88 ILE A C 1
ATOM 655 O O . ILE A 1 88 ? -2.346 -14.549 -8.866 1.00 98.00 88 ILE A O 1
ATOM 659 N N . SER A 1 89 ? -4.428 -13.882 -8.344 1.00 95.81 89 SER A N 1
ATOM 660 C CA . SER A 1 89 ? -4.812 -13.625 -9.732 1.00 95.81 89 SER A CA 1
ATOM 661 C C . SER A 1 89 ? -4.036 -12.443 -10.308 1.00 95.81 89 SER A C 1
ATOM 663 O O . SER A 1 89 ? -3.981 -11.374 -9.702 1.00 95.81 89 SER A O 1
ATOM 665 N N . THR A 1 90 ? -3.503 -12.620 -11.516 1.00 97.56 90 THR A N 1
ATOM 666 C CA . THR A 1 90 ? -2.830 -11.569 -12.291 1.00 97.56 90 THR A CA 1
ATOM 667 C C . THR A 1 90 ? -3.717 -10.981 -13.390 1.00 97.56 90 THR A C 1
ATOM 669 O O . THR A 1 90 ? -3.258 -10.155 -14.169 1.00 97.56 90 THR A O 1
ATOM 672 N N . ALA A 1 91 ? -4.981 -11.410 -13.491 1.00 96.56 91 ALA A N 1
ATOM 673 C CA . ALA A 1 91 ? -5.867 -11.069 -14.610 1.00 96.56 91 ALA A CA 1
ATOM 674 C C . ALA A 1 91 ? -6.182 -9.566 -14.726 1.00 96.56 91 ALA A C 1
ATOM 676 O O . ALA A 1 91 ? -6.573 -9.102 -15.792 1.00 96.56 91 ALA A O 1
ATOM 677 N N . ASN A 1 92 ? -6.013 -8.818 -13.635 1.00 97.25 92 ASN A N 1
ATOM 678 C CA . ASN A 1 92 ? -6.319 -7.392 -13.547 1.00 97.25 92 ASN A CA 1
ATOM 679 C C . ASN A 1 92 ? -5.072 -6.514 -13.417 1.00 97.25 92 ASN A C 1
ATOM 681 O O . ASN A 1 92 ? -5.176 -5.338 -13.075 1.00 97.25 92 ASN A O 1
ATOM 685 N N . ILE A 1 93 ? -3.900 -7.073 -13.718 1.00 98.31 93 ILE A N 1
ATOM 686 C CA . ILE A 1 93 ? -2.655 -6.319 -13.818 1.00 98.31 93 ILE A CA 1
ATOM 687 C C . ILE A 1 93 ? -2.482 -5.895 -15.277 1.00 98.31 93 ILE A C 1
ATOM 689 O O . ILE A 1 93 ? -2.355 -6.738 -16.167 1.00 98.31 93 ILE A O 1
ATOM 693 N N . LEU A 1 94 ? -2.490 -4.587 -15.525 1.00 98.19 94 LEU A N 1
ATOM 694 C CA . LEU A 1 94 ? -2.234 -4.028 -16.850 1.00 98.19 94 LEU A CA 1
ATOM 695 C C . LEU A 1 94 ? -0.727 -4.049 -17.131 1.00 98.19 94 LEU A C 1
ATOM 697 O O . LEU A 1 94 ? 0.065 -3.666 -16.274 1.00 98.19 94 LEU A O 1
ATOM 701 N N . ILE A 1 95 ? -0.328 -4.459 -18.335 1.00 98.25 95 ILE A N 1
ATOM 702 C CA . ILE A 1 95 ? 1.079 -4.461 -18.754 1.00 98.25 95 ILE A CA 1
ATOM 703 C C . ILE A 1 95 ? 1.322 -3.334 -19.757 1.00 98.25 95 ILE A C 1
ATOM 705 O O . ILE A 1 95 ? 0.708 -3.305 -20.824 1.00 98.25 95 ILE A O 1
ATOM 709 N N . LYS A 1 96 ? 2.243 -2.423 -19.437 1.00 97.81 96 LYS A N 1
ATOM 710 C CA . LYS A 1 96 ? 2.711 -1.360 -20.335 1.00 97.81 96 LYS A CA 1
ATOM 711 C C . LYS A 1 96 ? 4.029 -1.785 -20.973 1.00 97.81 96 LYS A C 1
ATOM 713 O O . LYS A 1 96 ? 5.080 -1.722 -20.344 1.00 97.81 96 LYS A O 1
ATOM 718 N N . ALA A 1 97 ? 3.954 -2.219 -22.231 1.00 95.62 97 ALA A N 1
ATOM 719 C CA . ALA A 1 97 ? 5.098 -2.754 -22.972 1.00 95.62 97 ALA A CA 1
ATOM 720 C C . ALA A 1 97 ? 6.247 -1.742 -23.145 1.00 95.62 97 ALA A C 1
ATOM 722 O O . ALA A 1 97 ? 7.405 -2.137 -23.157 1.00 95.62 97 ALA A O 1
ATOM 723 N N . ASP A 1 98 ? 5.940 -0.445 -23.210 1.00 95.69 98 ASP A N 1
ATOM 724 C CA . ASP A 1 98 ? 6.931 0.620 -23.428 1.00 95.69 98 ASP A CA 1
ATOM 725 C C . ASP A 1 98 ? 7.436 1.249 -22.116 1.00 95.69 98 ASP A C 1
ATOM 727 O O . ASP A 1 98 ? 7.894 2.391 -22.082 1.00 95.69 98 ASP A O 1
ATOM 731 N N . SER A 1 99 ? 7.291 0.556 -20.986 1.00 96.75 99 SER A N 1
ATOM 732 C CA . SER A 1 99 ? 7.702 1.054 -19.671 1.00 96.75 99 SER A CA 1
ATOM 733 C C . SER A 1 99 ? 8.320 -0.055 -18.840 1.00 96.75 99 SER A C 1
ATOM 735 O O . SER A 1 99 ? 7.943 -1.213 -18.968 1.00 96.75 99 SER A O 1
ATOM 737 N N . TYR A 1 100 ? 9.259 0.296 -17.967 1.00 97.12 100 TYR A N 1
ATOM 738 C CA . TYR A 1 100 ? 9.735 -0.611 -16.924 1.00 97.12 100 TYR A CA 1
ATOM 739 C C . TYR A 1 100 ? 8.772 -0.615 -15.734 1.00 97.12 100 TYR A C 1
ATOM 741 O O . TYR A 1 100 ? 7.986 0.319 -15.563 1.00 97.12 100 TYR A O 1
ATOM 749 N N . ASN A 1 101 ? 8.842 -1.644 -14.895 1.00 96.94 101 ASN A N 1
ATOM 750 C CA . ASN A 1 101 ? 8.189 -1.670 -13.591 1.00 96.94 101 ASN A CA 1
ATOM 751 C C . ASN A 1 101 ? 8.602 -0.463 -12.741 1.00 96.94 101 ASN A C 1
ATOM 753 O O . ASN A 1 101 ? 9.674 0.123 -12.939 1.00 96.94 101 ASN A O 1
ATOM 757 N N . ALA A 1 102 ? 7.772 -0.134 -11.749 1.00 96.44 102 ALA A N 1
ATOM 758 C CA . ALA A 1 102 ? 8.237 0.710 -10.660 1.00 96.44 102 ALA A CA 1
ATOM 759 C C . ALA A 1 102 ? 9.430 0.035 -9.972 1.00 96.44 102 ALA A C 1
ATOM 761 O O . ALA A 1 102 ? 9.441 -1.184 -9.782 1.00 96.44 102 ALA A O 1
ATOM 762 N N . GLN A 1 103 ? 10.444 0.817 -9.621 1.00 95.06 103 GLN A N 1
ATOM 763 C CA . GLN A 1 103 ? 11.672 0.306 -9.025 1.00 95.06 103 GLN A CA 1
ATOM 764 C C . GLN A 1 103 ? 12.111 1.190 -7.871 1.00 95.06 103 GLN A C 1
ATOM 766 O O . GLN A 1 103 ? 12.202 2.411 -8.018 1.00 95.06 103 GLN A O 1
ATOM 771 N N . CYS A 1 104 ? 12.424 0.566 -6.742 1.00 91.56 104 CYS A N 1
ATOM 772 C CA . CYS A 1 104 ? 13.086 1.228 -5.631 1.00 91.56 104 CYS A CA 1
ATOM 773 C C . CYS A 1 104 ? 14.535 0.747 -5.560 1.00 91.56 104 CYS A C 1
ATOM 775 O O . CYS A 1 104 ? 14.797 -0.451 -5.486 1.00 91.56 104 CYS A O 1
ATOM 777 N N . PHE A 1 105 ? 15.485 1.673 -5.583 1.00 92.88 105 PHE A N 1
ATOM 778 C CA . PHE A 1 105 ? 16.900 1.394 -5.379 1.00 92.88 105 PHE A CA 1
ATOM 779 C C . PHE A 1 105 ? 17.266 1.853 -3.980 1.00 92.88 105 PHE A C 1
ATOM 781 O O . PHE A 1 105 ? 17.285 3.052 -3.710 1.00 92.88 105 PHE A O 1
ATOM 788 N N . VAL A 1 106 ? 17.547 0.896 -3.105 1.00 91.06 106 VAL A N 1
ATOM 789 C CA . VAL A 1 106 ? 17.873 1.139 -1.701 1.00 91.06 106 VAL A CA 1
ATOM 790 C C . VAL A 1 106 ? 19.327 0.765 -1.499 1.00 91.06 106 VAL A C 1
ATOM 792 O O . VAL A 1 106 ? 19.683 -0.404 -1.625 1.00 91.06 106 VAL A O 1
ATOM 795 N N . THR A 1 107 ? 20.173 1.742 -1.183 1.00 93.50 107 THR A N 1
ATOM 796 C CA . THR A 1 107 ? 21.519 1.458 -0.670 1.00 93.50 107 THR A CA 1
ATOM 797 C C . THR A 1 107 ? 21.527 1.710 0.822 1.00 93.50 107 THR A C 1
ATOM 799 O O . THR A 1 107 ? 21.301 2.844 1.239 1.00 93.50 107 THR A O 1
ATOM 802 N N . ALA A 1 108 ? 21.792 0.669 1.608 1.00 91.31 108 ALA A N 1
ATOM 803 C CA . ALA A 1 108 ? 21.969 0.771 3.050 1.00 91.31 108 ALA A CA 1
ATOM 804 C C . ALA A 1 108 ? 23.455 0.684 3.420 1.00 91.31 108 ALA A C 1
ATOM 806 O O . ALA A 1 108 ? 24.185 -0.107 2.820 1.00 91.31 108 ALA A O 1
ATOM 807 N N . ASP A 1 109 ? 23.904 1.479 4.389 1.00 93.12 109 ASP A N 1
ATOM 808 C CA . ASP A 1 109 ? 25.253 1.387 4.961 1.00 93.12 109 ASP A CA 1
ATOM 809 C C . ASP A 1 109 ? 25.299 0.468 6.201 1.00 93.12 109 ASP A C 1
ATOM 811 O O . ASP A 1 109 ? 24.296 -0.153 6.566 1.00 93.12 109 ASP A O 1
ATOM 815 N N . ALA A 1 110 ? 26.465 0.333 6.839 1.00 91.06 110 ALA A N 1
ATOM 816 C CA . ALA A 1 110 ? 26.651 -0.528 8.013 1.00 91.06 110 ALA A CA 1
ATOM 817 C C . ALA A 1 110 ? 25.858 -0.089 9.259 1.00 91.06 110 ALA A C 1
ATOM 819 O O . ALA A 1 110 ? 25.630 -0.909 10.150 1.00 91.06 110 ALA A O 1
ATOM 820 N N . ASP A 1 111 ? 25.429 1.175 9.317 1.00 91.19 111 ASP A N 1
ATOM 821 C CA . ASP A 1 111 ? 24.618 1.722 10.406 1.00 91.19 111 ASP A CA 1
ATOM 822 C C . ASP A 1 111 ? 23.116 1.764 10.026 1.00 91.19 111 ASP A C 1
ATOM 824 O O . ASP A 1 111 ? 22.306 2.334 10.754 1.00 91.19 111 ASP A O 1
ATOM 828 N N . ASN A 1 112 ? 22.725 1.124 8.912 1.00 82.06 112 ASN A N 1
ATOM 829 C CA . ASN A 1 112 ? 21.374 1.109 8.334 1.00 82.06 112 ASN A CA 1
ATOM 830 C C . ASN A 1 112 ? 20.853 2.474 7.856 1.00 82.06 112 ASN A C 1
ATOM 832 O O . ASN A 1 112 ? 19.647 2.626 7.638 1.00 82.06 112 ASN A O 1
ATOM 836 N N . ASN A 1 113 ? 21.733 3.450 7.628 1.00 85.88 113 ASN A N 1
ATOM 837 C CA . ASN A 1 113 ? 21.346 4.659 6.908 1.00 85.88 113 ASN A CA 1
ATOM 838 C C . ASN A 1 113 ? 21.022 4.283 5.464 1.00 85.88 113 ASN A C 1
ATOM 840 O O . ASN A 1 113 ? 21.689 3.421 4.894 1.00 85.88 113 ASN A O 1
ATOM 844 N N . GLN A 1 114 ? 20.029 4.934 4.856 1.00 86.06 114 GLN A N 1
ATOM 845 C CA . GLN A 1 114 ? 19.567 4.591 3.511 1.00 86.06 114 GLN A CA 1
ATOM 846 C C . GLN A 1 114 ? 19.648 5.776 2.552 1.00 86.06 114 GLN A C 1
ATOM 848 O O . GLN A 1 114 ? 19.221 6.884 2.875 1.00 86.06 114 GLN A O 1
ATOM 853 N N . ILE A 1 115 ? 20.145 5.515 1.344 1.00 89.44 115 ILE A N 1
ATOM 854 C CA . ILE A 1 115 ? 19.985 6.393 0.183 1.00 89.44 115 ILE A CA 1
ATOM 855 C C . ILE A 1 115 ? 19.045 5.680 -0.784 1.00 89.44 115 ILE A C 1
ATOM 857 O O . ILE A 1 115 ? 19.392 4.631 -1.335 1.00 89.44 115 ILE A O 1
ATOM 861 N N . ASN A 1 116 ? 17.865 6.269 -0.975 1.00 86.69 116 ASN A N 1
ATOM 862 C CA . ASN A 1 116 ? 16.779 5.677 -1.744 1.00 86.69 116 ASN A CA 1
ATOM 863 C C . ASN A 1 116 ? 16.520 6.484 -3.016 1.00 86.69 116 ASN A C 1
ATOM 865 O O . ASN A 1 116 ? 16.402 7.709 -2.972 1.00 86.69 116 ASN A O 1
ATOM 869 N N . ALA A 1 117 ? 16.385 5.795 -4.144 1.00 89.75 117 ALA A N 1
ATOM 870 C CA . ALA A 1 117 ? 15.907 6.374 -5.391 1.00 89.75 117 ALA A CA 1
ATOM 871 C C . ALA A 1 117 ? 14.709 5.571 -5.892 1.00 89.75 117 ALA A C 1
ATOM 873 O O . ALA A 1 117 ? 14.783 4.351 -6.018 1.00 89.75 117 ALA A O 1
ATOM 874 N N . PHE A 1 118 ? 13.612 6.257 -6.198 1.00 89.56 118 PHE A N 1
ATOM 875 C CA . PHE A 1 118 ? 12.395 5.622 -6.684 1.00 89.56 118 PHE A CA 1
ATOM 876 C C . PHE A 1 118 ? 12.114 6.033 -8.128 1.00 89.56 118 PHE A C 1
ATOM 878 O O . PHE A 1 118 ? 12.012 7.222 -8.442 1.00 89.56 118 PHE A O 1
ATOM 885 N N . HIS A 1 119 ? 11.971 5.043 -9.005 1.00 93.81 119 HIS A N 1
ATOM 886 C CA . HIS A 1 119 ? 11.528 5.217 -10.379 1.00 93.81 119 HIS A CA 1
ATOM 887 C C . HIS A 1 119 ? 10.080 4.724 -10.505 1.00 93.81 119 HIS A C 1
ATOM 889 O O . HIS A 1 119 ? 9.842 3.533 -10.316 1.00 93.81 119 HIS A O 1
ATOM 895 N N . PRO A 1 120 ? 9.107 5.587 -10.851 1.00 92.94 120 PRO A N 1
ATOM 896 C CA . PRO A 1 120 ? 7.703 5.185 -10.885 1.00 92.94 120 PRO A CA 1
ATOM 897 C C . PRO A 1 120 ? 7.380 4.215 -12.030 1.00 92.94 120 PRO A C 1
ATOM 899 O O . PRO A 1 120 ? 6.494 3.381 -11.885 1.00 92.94 120 PRO A O 1
ATOM 902 N N . GLY A 1 121 ? 8.081 4.289 -13.166 1.00 96.12 121 GLY A N 1
ATOM 903 C CA . GLY A 1 121 ? 7.840 3.399 -14.304 1.00 96.12 121 GLY A CA 1
ATOM 904 C C . GLY A 1 121 ? 6.356 3.297 -14.685 1.00 96.12 121 GLY A C 1
ATOM 905 O O . GLY A 1 121 ? 5.624 4.294 -14.714 1.00 96.12 121 GLY A O 1
ATOM 906 N N . ALA A 1 122 ? 5.913 2.065 -14.932 1.00 97.62 122 ALA A N 1
ATOM 907 C CA . ALA A 1 122 ? 4.561 1.714 -15.348 1.00 97.62 122 ALA A CA 1
ATOM 908 C C . ALA A 1 122 ? 3.459 2.133 -14.352 1.00 97.62 122 ALA A C 1
ATOM 910 O O . ALA A 1 122 ? 2.321 2.342 -14.768 1.00 97.62 122 ALA A O 1
ATOM 911 N N . MET A 1 123 ? 3.796 2.339 -13.072 1.00 96.25 123 MET A N 1
ATOM 912 C CA . MET A 1 123 ? 2.877 2.833 -12.033 1.00 96.25 123 MET A CA 1
ATOM 913 C C . MET A 1 123 ? 2.233 4.176 -12.413 1.00 96.25 123 MET A C 1
ATOM 915 O O . MET A 1 123 ? 1.086 4.453 -12.076 1.00 96.25 123 MET A O 1
ATOM 919 N N . SER A 1 124 ? 2.935 5.001 -13.197 1.00 96.56 124 SER A N 1
ATOM 920 C CA . SER A 1 124 ? 2.426 6.295 -13.682 1.00 96.56 124 SER A CA 1
ATOM 921 C C . SER A 1 124 ? 1.157 6.159 -14.542 1.00 96.56 124 SER A C 1
ATOM 923 O O . SER A 1 124 ? 0.394 7.112 -14.690 1.00 96.56 124 SER A O 1
ATOM 925 N N . PHE A 1 125 ? 0.907 4.966 -15.089 1.00 98.00 125 PHE A N 1
ATOM 926 C CA . PHE A 1 125 ? -0.240 4.653 -15.940 1.00 98.00 125 PHE A CA 1
ATOM 927 C C . PHE A 1 125 ? -1.373 3.938 -15.192 1.00 98.00 125 PHE A C 1
ATOM 929 O O . PHE A 1 125 ? -2.269 3.388 -15.826 1.00 98.00 125 PHE A O 1
ATOM 936 N N . ALA A 1 126 ? -1.378 3.953 -13.854 1.00 97.69 126 ALA A N 1
ATOM 937 C CA . ALA A 1 126 ? -2.425 3.331 -13.034 1.00 97.69 126 ALA A CA 1
ATOM 938 C C . ALA A 1 126 ? -3.856 3.758 -13.402 1.00 97.69 126 ALA A C 1
ATOM 940 O O . ALA A 1 126 ? -4.779 2.944 -13.376 1.00 97.69 126 ALA A O 1
ATOM 941 N N . HIS A 1 127 ? -4.028 5.004 -13.848 1.00 97.81 127 HIS A N 1
ATOM 942 C CA . HIS A 1 127 ? -5.298 5.545 -14.334 1.00 97.81 127 HIS A CA 1
ATOM 943 C C . HIS A 1 127 ? -5.836 4.848 -15.601 1.00 97.81 127 HIS A C 1
ATOM 945 O O . HIS A 1 127 ? -7.027 4.940 -15.891 1.00 97.81 127 HIS A O 1
ATOM 951 N N . GLU A 1 128 ? -5.002 4.135 -16.359 1.00 97.75 128 GLU A N 1
ATOM 952 C CA . GLU A 1 128 ? -5.438 3.369 -17.532 1.00 97.75 128 GLU A CA 1
ATOM 953 C C . GLU A 1 128 ? -6.028 1.996 -17.176 1.00 97.75 128 GLU A C 1
ATOM 955 O O . GLU A 1 128 ? -6.603 1.344 -18.047 1.00 97.75 128 GLU A O 1
ATOM 960 N N . ASN A 1 129 ? -5.901 1.537 -15.925 1.00 97.88 129 ASN A N 1
ATOM 961 C CA . ASN A 1 129 ? -6.442 0.254 -15.479 1.00 97.88 129 ASN A CA 1
ATOM 962 C C . ASN A 1 129 ? -7.818 0.449 -14.804 1.00 97.88 129 ASN A C 1
ATOM 964 O O . ASN A 1 129 ? -7.870 0.918 -13.663 1.00 97.88 129 ASN A O 1
ATOM 968 N N . PRO A 1 130 ? -8.942 0.142 -15.482 1.00 94.69 130 PRO A N 1
ATOM 969 C CA . PRO A 1 130 ? -10.275 0.437 -14.968 1.00 94.69 130 PRO A CA 1
ATOM 970 C C . PRO A 1 130 ? -10.725 -0.580 -13.914 1.00 94.69 130 PRO A C 1
ATOM 972 O O . PRO A 1 130 ? -10.702 -1.793 -14.143 1.00 94.69 130 PRO A O 1
ATOM 975 N N . ILE A 1 131 ? -11.260 -0.080 -12.797 1.00 95.88 131 ILE A N 1
ATOM 976 C CA . ILE A 1 131 ? -11.769 -0.914 -11.695 1.00 95.88 131 ILE A CA 1
ATOM 977 C C . ILE A 1 131 ? -12.885 -1.857 -12.162 1.00 95.88 131 ILE A C 1
ATOM 979 O O . ILE A 1 131 ? -12.960 -2.997 -11.710 1.00 95.88 131 ILE A O 1
ATOM 983 N N . ALA A 1 132 ? -13.720 -1.433 -13.116 1.00 94.25 132 ALA A N 1
ATOM 984 C CA . ALA A 1 132 ? -14.827 -2.239 -13.634 1.00 94.25 132 ALA A CA 1
ATOM 985 C C . ALA A 1 132 ? -14.378 -3.601 -14.204 1.00 94.25 132 ALA A C 1
ATOM 987 O O . ALA A 1 132 ? -15.091 -4.596 -14.061 1.00 94.25 132 ALA A O 1
ATOM 988 N N . ASN A 1 133 ? -13.170 -3.682 -14.779 1.00 94.06 133 ASN A N 1
ATOM 989 C CA . ASN A 1 133 ? -12.620 -4.939 -15.301 1.00 94.06 133 ASN A CA 1
ATOM 990 C C . ASN A 1 133 ? -12.250 -5.921 -14.186 1.00 94.06 133 ASN A C 1
ATOM 992 O O . ASN A 1 133 ? -12.124 -7.122 -14.432 1.00 94.06 133 ASN A O 1
ATOM 996 N N . ALA A 1 134 ? -12.068 -5.427 -12.960 1.00 93.75 134 ALA A N 1
ATOM 997 C CA . ALA A 1 134 ? -11.815 -6.256 -11.797 1.00 93.75 134 ALA A CA 1
ATOM 998 C C . ALA A 1 134 ? -13.063 -7.011 -11.346 1.00 93.75 134 ALA A C 1
ATOM 1000 O O . ALA A 1 134 ? -12.919 -7.994 -10.635 1.00 93.75 134 ALA A O 1
ATOM 1001 N N . GLY A 1 135 ? -14.270 -6.640 -11.778 1.00 91.38 135 GLY A N 1
ATOM 1002 C CA . GLY A 1 135 ? -15.504 -7.311 -11.373 1.00 91.38 135 GLY A CA 1
ATOM 1003 C C . GLY A 1 135 ? -15.880 -7.060 -9.903 1.00 91.38 135 GLY A C 1
ATOM 1004 O O . GLY A 1 135 ? -15.253 -6.250 -9.221 1.00 91.38 135 GLY A O 1
ATOM 1005 N N . PRO A 1 136 ? -16.918 -7.743 -9.386 1.00 92.56 136 PRO A N 1
ATOM 1006 C CA . PRO A 1 136 ? -17.458 -7.451 -8.064 1.00 92.56 136 PRO A CA 1
ATOM 1007 C C . PRO A 1 136 ? -16.463 -7.791 -6.951 1.00 92.56 136 PRO A C 1
ATOM 1009 O O . PRO A 1 136 ? -15.770 -8.817 -6.992 1.00 92.56 136 PRO A O 1
ATOM 1012 N N . ALA A 1 137 ? -16.460 -6.955 -5.918 1.00 95.44 137 ALA A N 1
ATOM 1013 C CA . ALA A 1 137 ? -15.673 -7.119 -4.706 1.00 95.44 137 ALA A CA 1
ATOM 1014 C C . ALA A 1 137 ? -16.452 -6.614 -3.492 1.00 95.44 137 ALA A C 1
ATOM 1016 O O . ALA A 1 137 ? -17.382 -5.821 -3.623 1.00 95.44 137 ALA A O 1
ATOM 1017 N N . LYS A 1 138 ? -16.087 -7.110 -2.309 1.00 94.69 138 LYS A N 1
ATOM 1018 C CA . LYS A 1 138 ? -16.737 -6.721 -1.055 1.00 94.69 138 LYS A CA 1
ATOM 1019 C C . LYS A 1 138 ? -16.171 -5.419 -0.493 1.00 94.69 138 LYS A C 1
ATOM 1021 O O . LYS A 1 138 ? -16.898 -4.684 0.162 1.00 94.69 138 LYS A O 1
ATOM 1026 N N . VAL A 1 139 ? -14.882 -5.185 -0.712 1.00 96.06 139 VAL A N 1
ATOM 1027 C CA . VAL A 1 139 ? -14.152 -3.995 -0.276 1.00 96.06 139 VAL A CA 1
ATOM 1028 C C . VAL A 1 139 ? -12.971 -3.765 -1.218 1.00 96.06 139 VAL A C 1
ATOM 1030 O O . VAL A 1 139 ? -12.513 -4.701 -1.883 1.00 96.06 139 VAL A O 1
ATOM 1033 N N . ALA A 1 140 ? -12.468 -2.542 -1.273 1.00 98.12 140 ALA A N 1
ATOM 1034 C CA . ALA A 1 140 ? -11.225 -2.206 -1.947 1.00 98.12 140 ALA A CA 1
ATOM 1035 C C . ALA A 1 140 ? -10.256 -1.466 -1.015 1.00 98.12 140 ALA A C 1
ATOM 1037 O O . ALA A 1 140 ? -10.642 -0.957 0.035 1.00 98.12 140 ALA A O 1
ATOM 1038 N N . ILE A 1 141 ? -8.995 -1.386 -1.413 1.00 98.31 141 ILE A N 1
ATOM 1039 C CA . ILE A 1 141 ? -8.020 -0.452 -0.852 1.00 98.31 141 ILE A CA 1
ATOM 1040 C C . ILE A 1 141 ? -7.366 0.316 -1.996 1.00 98.31 141 ILE A C 1
ATOM 1042 O O . ILE A 1 141 ? -7.050 -0.272 -3.032 1.00 98.31 141 ILE A O 1
ATOM 1046 N N . ILE A 1 142 ? -7.193 1.620 -1.804 1.00 98.44 142 ILE A N 1
ATOM 1047 C CA . ILE A 1 142 ? -6.365 2.489 -2.638 1.00 98.44 142 ILE A CA 1
ATOM 1048 C C . ILE A 1 142 ? -5.133 2.816 -1.809 1.00 98.44 142 ILE A C 1
ATOM 1050 O O . ILE A 1 142 ? -5.218 3.623 -0.890 1.00 98.44 142 ILE A O 1
ATOM 1054 N N . SER A 1 143 ? -4.032 2.145 -2.125 1.00 97.19 143 SER A N 1
ATOM 1055 C CA . SER A 1 143 ? -2.709 2.340 -1.521 1.00 97.19 143 SER A CA 1
ATOM 1056 C C . SER A 1 143 ? -1.809 3.169 -2.459 1.00 97.19 143 SER A C 1
ATOM 1058 O O . SER A 1 143 ? -2.226 3.437 -3.592 1.00 97.19 143 SER A O 1
ATOM 1060 N N . PRO A 1 144 ? -0.590 3.580 -2.050 1.00 95.81 144 PRO A N 1
ATOM 1061 C CA . PRO A 1 144 ? 0.307 4.379 -2.886 1.00 95.81 144 PRO A CA 1
ATOM 1062 C C . PRO A 1 144 ? 0.483 3.841 -4.317 1.00 95.81 144 PRO A C 1
ATOM 1064 O O . PRO A 1 144 ? 0.964 2.722 -4.534 1.00 95.81 144 PRO A O 1
ATOM 1067 N N . ASP A 1 145 ? 0.121 4.675 -5.293 1.00 96.25 145 ASP A N 1
ATOM 1068 C CA . ASP A 1 145 ? 0.184 4.410 -6.736 1.00 96.25 145 ASP A CA 1
ATOM 1069 C C . ASP A 1 145 ? 0.487 5.710 -7.511 1.00 96.25 145 ASP A C 1
ATOM 1071 O O . ASP A 1 145 ? 0.828 6.734 -6.915 1.00 96.25 145 ASP A O 1
ATOM 1075 N N . GLY A 1 146 ? 0.361 5.705 -8.840 1.00 95.62 146 GLY A N 1
ATOM 1076 C CA . GLY A 1 146 ? 0.316 6.933 -9.632 1.00 95.62 146 GLY A CA 1
ATOM 1077 C C . GLY A 1 146 ? -0.814 7.857 -9.155 1.00 95.62 146 GLY A C 1
ATOM 1078 O O . GLY A 1 146 ? -1.947 7.415 -8.972 1.00 95.62 146 GLY A O 1
ATOM 1079 N N . ASP A 1 147 ? -0.521 9.147 -9.000 1.00 95.12 147 ASP A N 1
ATOM 1080 C CA . ASP A 1 147 ? -1.429 10.186 -8.490 1.00 95.12 147 ASP A CA 1
ATOM 1081 C C . ASP A 1 147 ? -2.781 10.219 -9.225 1.00 95.12 147 ASP A C 1
ATOM 1083 O O . ASP A 1 147 ? -3.844 10.178 -8.602 1.00 95.12 147 ASP A O 1
ATOM 1087 N N . GLN A 1 148 ? -2.746 10.208 -10.562 1.00 96.81 148 GLN A N 1
ATOM 1088 C CA . GLN A 1 148 ? -3.949 10.150 -11.397 1.00 96.81 148 GLN A CA 1
ATOM 1089 C C . GLN A 1 148 ? -4.698 8.825 -11.233 1.00 96.81 148 GLN A C 1
ATOM 1091 O O . GLN A 1 148 ? -5.925 8.791 -11.313 1.00 96.81 148 GLN A O 1
ATOM 1096 N N . GLY A 1 149 ? -3.965 7.732 -11.002 1.00 97.56 149 GLY A N 1
ATOM 1097 C CA . GLY A 1 149 ? -4.538 6.415 -10.748 1.00 97.56 149 GLY A CA 1
ATOM 1098 C C . GLY A 1 149 ? -5.354 6.407 -9.469 1.00 97.56 149 GLY A C 1
ATOM 1099 O O . GLY A 1 149 ? -6.526 6.053 -9.507 1.00 97.56 149 GLY A O 1
ATOM 1100 N N . MET A 1 150 ? -4.779 6.902 -8.372 1.00 98.31 150 MET A N 1
ATOM 1101 C CA . MET A 1 150 ? -5.466 6.977 -7.082 1.00 98.31 150 MET A CA 1
ATOM 1102 C C . MET A 1 150 ? -6.757 7.804 -7.177 1.00 98.31 150 MET A C 1
ATOM 1104 O O . MET A 1 150 ? -7.813 7.334 -6.755 1.00 98.31 150 MET A O 1
ATOM 1108 N N . LEU A 1 151 ? -6.700 8.995 -7.789 1.00 97.94 151 LEU A N 1
ATOM 1109 C CA . LEU A 1 151 ? -7.878 9.856 -7.984 1.00 97.94 151 LEU A CA 1
ATOM 1110 C C . LEU A 1 151 ? -8.961 9.159 -8.814 1.00 97.94 151 LEU A C 1
ATOM 1112 O O . LEU A 1 151 ? -10.137 9.154 -8.443 1.00 97.94 151 LEU A O 1
ATOM 1116 N N . LYS A 1 152 ? -8.563 8.541 -9.931 1.00 97.94 152 LYS A N 1
ATOM 1117 C CA . LYS A 1 152 ? -9.494 7.835 -10.807 1.00 97.94 152 LYS A CA 1
ATOM 1118 C C . LYS A 1 152 ? -10.113 6.624 -10.110 1.00 97.94 152 LYS A C 1
ATOM 1120 O O . LYS A 1 152 ? -11.319 6.434 -10.195 1.00 97.94 152 LYS A O 1
ATOM 1125 N N . HIS A 1 153 ? -9.321 5.815 -9.410 1.00 98.44 153 HIS A N 1
ATOM 1126 C CA . HIS A 1 153 ? -9.816 4.626 -8.714 1.00 98.44 153 HIS A CA 1
ATOM 1127 C C . HIS A 1 153 ? -10.783 4.987 -7.589 1.00 98.44 153 HIS A C 1
ATOM 1129 O O . HIS A 1 153 ? -11.779 4.289 -7.427 1.00 98.44 153 HIS A O 1
ATOM 1135 N N . ALA A 1 154 ? -10.570 6.096 -6.873 1.00 98.25 154 ALA A N 1
ATOM 1136 C CA . ALA A 1 154 ? -11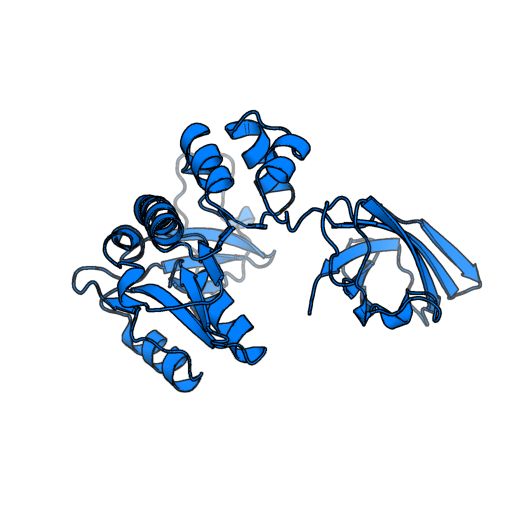.536 6.588 -5.889 1.00 98.25 154 ALA A CA 1
ATOM 1137 C C . ALA A 1 154 ? -12.874 6.975 -6.534 1.00 98.25 154 ALA A C 1
ATOM 1139 O O . ALA A 1 154 ? -13.931 6.645 -5.996 1.00 98.25 154 ALA A O 1
ATOM 1140 N N . ALA A 1 155 ? -12.840 7.637 -7.695 1.00 98.00 155 ALA A N 1
ATOM 1141 C CA . ALA A 1 155 ? -14.048 7.958 -8.451 1.00 98.00 155 ALA A CA 1
ATOM 1142 C C . ALA A 1 155 ? -14.760 6.692 -8.963 1.00 98.00 155 ALA A C 1
ATOM 1144 O O . ALA A 1 155 ? -15.954 6.534 -8.718 1.00 98.00 155 ALA A O 1
ATOM 1145 N N . ASP A 1 156 ? -14.024 5.770 -9.595 1.00 97.69 156 ASP A N 1
ATOM 1146 C CA . ASP A 1 156 ? -14.564 4.511 -10.119 1.00 97.69 156 ASP A CA 1
ATOM 1147 C C . ASP A 1 156 ? -15.198 3.658 -8.999 1.00 97.69 156 ASP A C 1
ATOM 1149 O O . ASP A 1 156 ? -16.287 3.113 -9.164 1.00 97.69 156 ASP A O 1
ATOM 1153 N N . LEU A 1 157 ? -14.530 3.527 -7.845 1.00 98.31 157 LEU A N 1
ATOM 1154 C CA . LEU A 1 157 ? -15.027 2.743 -6.707 1.00 98.31 157 LEU A CA 1
ATOM 1155 C C . LEU A 1 157 ? -16.295 3.354 -6.103 1.00 98.31 157 LEU A C 1
ATOM 1157 O O . LEU A 1 157 ? -17.232 2.615 -5.794 1.00 98.31 157 LEU A O 1
ATOM 1161 N N . ALA A 1 158 ? -16.347 4.685 -5.987 1.00 96.94 158 ALA A N 1
ATOM 1162 C CA . ALA A 1 158 ? -17.534 5.398 -5.526 1.00 96.94 158 ALA A CA 1
ATOM 1163 C C . ALA A 1 158 ? -18.718 5.228 -6.496 1.00 96.94 158 ALA A C 1
ATOM 1165 O O . ALA A 1 158 ? -19.833 4.962 -6.051 1.00 96.94 158 ALA A O 1
ATOM 1166 N N . GLU A 1 159 ? -18.485 5.316 -7.811 1.00 96.81 159 GLU A N 1
ATOM 1167 C CA . GLU A 1 159 ? -19.516 5.093 -8.838 1.00 96.81 159 GLU A CA 1
ATOM 1168 C C . GLU A 1 159 ? -20.051 3.654 -8.813 1.00 96.81 159 GLU A C 1
ATOM 1170 O O . GLU A 1 159 ? -21.257 3.425 -8.922 1.00 96.81 159 GLU A O 1
ATOM 1175 N N . LEU A 1 160 ? -19.165 2.677 -8.608 1.00 96.56 160 LEU A N 1
ATOM 1176 C CA . LEU A 1 160 ? -19.523 1.262 -8.498 1.00 96.56 160 LEU A CA 1
ATOM 1177 C C . LEU A 1 160 ? -20.136 0.889 -7.137 1.00 96.56 160 LEU A C 1
ATOM 1179 O O . LEU A 1 160 ? -20.582 -0.248 -6.966 1.00 96.56 160 LEU A O 1
ATOM 1183 N N . GLY A 1 161 ? -20.151 1.808 -6.167 1.00 95.56 161 GLY A N 1
ATOM 1184 C CA . GLY A 1 161 ? -20.644 1.558 -4.812 1.00 95.56 161 GLY A CA 1
ATOM 1185 C C . GLY A 1 161 ? -19.830 0.510 -4.047 1.00 95.56 161 GLY A C 1
ATOM 1186 O O . GLY A 1 161 ? -20.379 -0.189 -3.193 1.00 95.56 161 GLY A O 1
ATOM 1187 N N . ILE A 1 162 ? -18.540 0.358 -4.365 1.00 96.50 162 ILE A N 1
ATOM 1188 C CA . ILE A 1 162 ? -17.640 -0.564 -3.664 1.00 96.50 162 ILE A CA 1
ATOM 1189 C C . ILE A 1 162 ? -16.995 0.204 -2.502 1.00 96.50 162 ILE A C 1
ATOM 1191 O O . ILE A 1 162 ? -16.250 1.153 -2.755 1.00 96.50 162 ILE A O 1
ATOM 1195 N N . PRO A 1 163 ? -17.230 -0.191 -1.234 1.00 96.00 163 PRO A N 1
ATOM 1196 C CA . PRO A 1 163 ? -16.615 0.482 -0.097 1.00 96.00 163 PRO A CA 1
ATOM 1197 C C . PRO A 1 163 ? -15.099 0.305 -0.149 1.00 96.00 163 PRO A C 1
ATOM 1199 O O . PRO A 1 163 ? -14.608 -0.776 -0.496 1.00 96.00 163 PRO A O 1
ATOM 1202 N N . PHE A 1 164 ? -14.345 1.343 0.204 1.00 97.62 164 PHE A N 1
ATOM 1203 C CA . PHE A 1 164 ? -12.892 1.286 0.105 1.00 97.62 164 PHE A CA 1
ATOM 1204 C C . PHE A 1 164 ? -12.158 1.965 1.255 1.00 97.62 164 PHE A C 1
ATOM 1206 O O . PHE A 1 164 ? -12.653 2.898 1.887 1.00 97.62 164 PHE A O 1
ATOM 1213 N N . MET A 1 165 ? -10.954 1.462 1.509 1.00 97.00 165 MET A N 1
ATOM 1214 C CA . MET A 1 165 ? -9.966 2.068 2.386 1.00 97.00 165 MET A CA 1
ATOM 1215 C C . MET A 1 165 ? -9.053 2.983 1.575 1.00 97.00 165 MET A C 1
ATOM 1217 O O . MET A 1 165 ? -8.470 2.550 0.581 1.00 97.00 165 MET A O 1
ATOM 1221 N N . PHE A 1 166 ? -8.927 4.234 1.998 1.00 97.38 166 PHE A N 1
ATOM 1222 C CA . PHE A 1 166 ? -7.926 5.158 1.495 1.00 97.38 166 PHE A CA 1
ATOM 1223 C C . PHE A 1 166 ? -6.668 5.069 2.361 1.00 97.38 166 PHE A C 1
ATOM 1225 O O . PHE A 1 166 ? -6.706 5.360 3.556 1.00 97.38 166 PHE A O 1
ATOM 1232 N N . ASP A 1 167 ? -5.575 4.643 1.742 1.00 95.69 167 ASP A N 1
ATOM 1233 C CA . ASP A 1 167 ? -4.232 4.565 2.304 1.00 95.69 167 ASP A CA 1
ATOM 1234 C C . ASP A 1 167 ? -3.320 5.469 1.451 1.00 95.69 167 ASP A C 1
ATOM 1236 O O . ASP A 1 167 ? -2.813 5.051 0.405 1.00 95.69 167 ASP A O 1
ATOM 1240 N N . PRO A 1 168 ? -3.175 6.759 1.810 1.00 91.06 168 PRO A N 1
ATOM 1241 C CA . PRO A 1 168 ? -2.382 7.691 1.018 1.00 91.06 168 PRO A CA 1
ATOM 1242 C C . PRO A 1 168 ? -0.884 7.378 1.067 1.00 91.06 168 PRO A C 1
ATOM 1244 O O . PRO A 1 168 ? -0.172 7.704 0.112 1.00 91.06 168 PRO A O 1
ATOM 1247 N N . GLY A 1 169 ? -0.413 6.783 2.169 1.00 89.50 169 GLY A N 1
ATOM 1248 C CA . GLY A 1 169 ? 0.986 6.505 2.469 1.00 89.50 169 GLY A CA 1
ATOM 1249 C C . GLY A 1 169 ? 1.958 7.564 1.938 1.00 89.50 169 GLY A C 1
ATOM 1250 O O . GLY A 1 169 ? 1.787 8.777 2.086 1.00 89.50 169 GLY A O 1
ATOM 1251 N N . GLN A 1 170 ? 2.951 7.091 1.189 1.00 84.00 170 GLN A N 1
ATOM 1252 C CA . GLN A 1 170 ? 4.010 7.906 0.584 1.00 84.00 170 GLN A CA 1
ATOM 1253 C C . GLN A 1 170 ? 3.509 8.934 -0.451 1.00 84.00 170 GLN A C 1
ATOM 1255 O O . GLN A 1 170 ? 4.249 9.856 -0.797 1.00 84.00 170 GLN A O 1
ATOM 1260 N N . GLN A 1 171 ? 2.284 8.786 -0.971 1.00 91.31 171 GLN A N 1
ATOM 1261 C CA . GLN A 1 171 ? 1.710 9.699 -1.964 1.00 91.31 171 GLN A CA 1
ATOM 1262 C C . GLN A 1 171 ? 0.964 10.877 -1.338 1.00 91.31 171 GLN A C 1
ATOM 1264 O O . GLN A 1 171 ? 0.659 11.829 -2.054 1.00 91.31 171 GLN A O 1
ATOM 1269 N N . LEU A 1 172 ? 0.729 10.882 -0.021 1.00 92.19 172 LEU A N 1
ATOM 1270 C CA . LEU A 1 172 ? 0.046 11.978 0.677 1.00 92.19 172 LEU A CA 1
ATOM 1271 C C . LEU A 1 172 ? 0.571 13.374 0.279 1.00 92.19 172 LEU A C 1
ATOM 1273 O O . LEU A 1 172 ? -0.244 14.237 -0.063 1.00 92.19 172 LEU A O 1
ATOM 1277 N N . PRO A 1 173 ? 1.900 13.619 0.196 1.00 91.75 173 PRO A N 1
ATOM 1278 C CA . PRO A 1 173 ? 2.422 14.937 -0.159 1.00 91.75 173 PRO A CA 1
ATOM 1279 C C . PRO A 1 173 ? 2.098 15.395 -1.589 1.00 91.75 173 PRO A C 1
ATOM 1281 O O . PRO A 1 173 ? 2.242 16.586 -1.890 1.00 91.75 173 PRO A O 1
ATOM 1284 N N . ARG A 1 174 ? 1.693 14.480 -2.482 1.00 93.00 174 ARG A N 1
ATOM 1285 C CA . ARG A 1 174 ? 1.353 14.779 -3.882 1.00 93.00 174 ARG A CA 1
ATOM 1286 C C . ARG A 1 174 ? -0.029 15.391 -4.051 1.00 93.00 174 ARG A C 1
ATOM 1288 O O . ARG A 1 174 ? -0.265 16.028 -5.073 1.00 93.00 174 ARG A O 1
ATOM 1295 N N . PHE A 1 175 ? -0.911 15.231 -3.071 1.00 96.56 175 PHE A N 1
ATOM 1296 C CA . PHE A 1 175 ? -2.280 15.725 -3.148 1.00 96.56 175 PHE A CA 1
ATOM 1297 C C . PHE A 1 175 ? -2.434 17.057 -2.415 1.00 96.56 175 PHE A C 1
ATOM 1299 O O . PHE A 1 175 ? -1.823 17.302 -1.368 1.00 96.56 175 PHE A O 1
ATOM 1306 N N . ASN A 1 176 ? -3.259 17.936 -2.977 1.00 96.62 176 ASN A N 1
ATOM 1307 C CA . ASN A 1 176 ? -3.667 19.165 -2.304 1.00 96.62 176 ASN A CA 1
ATOM 1308 C C . ASN A 1 176 ? -4.824 18.900 -1.317 1.00 96.62 176 ASN A C 1
ATOM 1310 O O . ASN A 1 176 ? -5.405 17.814 -1.297 1.00 96.62 176 ASN A O 1
ATOM 1314 N N . GLY A 1 177 ? -5.164 19.900 -0.499 1.00 97.19 177 GLY A N 1
ATOM 1315 C CA . GLY A 1 177 ? -6.219 19.775 0.510 1.00 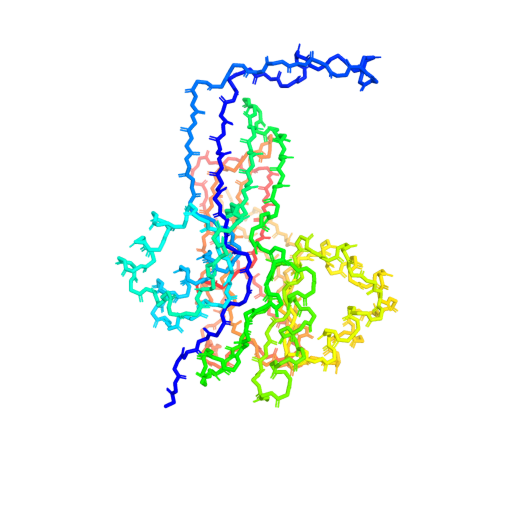97.19 177 GLY A CA 1
ATOM 1316 C C . GLY A 1 177 ? -7.584 19.385 -0.064 1.00 97.19 177 GLY A C 1
ATOM 1317 O O . GLY A 1 177 ? -8.244 18.514 0.491 1.00 97.19 177 GLY A O 1
ATOM 1318 N N . GLU A 1 178 ? -7.989 19.960 -1.199 1.00 97.69 178 GLU A N 1
ATOM 1319 C CA . GLU A 1 178 ? -9.279 19.650 -1.836 1.00 97.69 178 GLU A CA 1
ATOM 1320 C C . GLU A 1 178 ? -9.348 18.193 -2.308 1.00 97.69 178 GLU A C 1
ATOM 1322 O O . GLU A 1 178 ? -10.343 17.513 -2.067 1.00 97.69 178 GLU A O 1
ATOM 1327 N N . GLN A 1 179 ? -8.274 17.690 -2.920 1.00 98.00 179 GLN A N 1
ATOM 1328 C CA . GLN A 1 179 ? -8.166 16.296 -3.356 1.00 98.00 179 GLN A CA 1
ATOM 1329 C C . GLN A 1 179 ? -8.200 15.328 -2.170 1.00 98.00 179 GLN A C 1
ATOM 1331 O O . GLN A 1 179 ? -8.884 14.311 -2.226 1.00 98.00 179 GLN A O 1
ATOM 1336 N N . LEU A 1 180 ? -7.497 15.644 -1.080 1.00 98.00 180 LEU A N 1
ATOM 1337 C CA . LEU A 1 180 ? -7.503 14.825 0.136 1.00 98.00 180 LEU A CA 1
ATOM 1338 C C . LEU A 1 180 ? -8.889 14.801 0.797 1.00 98.00 180 LEU A C 1
ATOM 1340 O O . LEU A 1 180 ? -9.360 13.737 1.192 1.00 98.00 180 LEU A O 1
ATOM 1344 N N . ILE A 1 181 ? -9.578 15.945 0.863 1.00 97.75 181 ILE A N 1
ATOM 1345 C CA . ILE A 1 181 ? -10.965 16.018 1.345 1.00 97.75 181 ILE A CA 1
ATOM 1346 C C . ILE A 1 181 ? -11.889 15.177 0.458 1.00 97.75 181 ILE A C 1
ATOM 1348 O O . ILE A 1 181 ? -12.769 14.483 0.967 1.00 97.75 181 ILE A O 1
ATOM 1352 N N . ASP A 1 182 ? -11.694 15.215 -0.859 1.00 97.50 182 ASP A N 1
ATOM 1353 C CA . ASP A 1 182 ? -12.465 14.418 -1.806 1.00 97.50 182 ASP A CA 1
ATOM 1354 C C . ASP A 1 182 ? -12.257 12.905 -1.610 1.00 97.50 182 ASP A C 1
ATOM 1356 O O . ASP A 1 182 ? -13.240 12.162 -1.558 1.00 97.50 182 ASP A O 1
ATOM 1360 N N . PHE A 1 183 ? -11.014 12.453 -1.397 1.00 97.62 183 PHE A N 1
ATOM 1361 C CA . PHE A 1 183 ? -10.729 11.068 -1.005 1.00 97.62 183 PHE A CA 1
ATOM 1362 C C . PHE A 1 183 ? -11.462 10.681 0.279 1.00 97.62 183 PHE A C 1
ATOM 1364 O O . PHE A 1 183 ? -12.155 9.667 0.296 1.00 97.62 183 PHE A O 1
ATOM 1371 N N . ILE A 1 184 ? -11.353 11.500 1.332 1.00 95.56 184 ILE A N 1
ATOM 1372 C CA . ILE A 1 184 ? -11.988 11.242 2.633 1.00 95.56 184 ILE A CA 1
ATOM 1373 C C . ILE A 1 184 ? -13.510 11.126 2.489 1.00 95.56 184 ILE A C 1
ATOM 1375 O O . ILE A 1 184 ? -14.108 10.241 3.084 1.00 95.56 184 ILE A O 1
ATOM 1379 N N . ASN A 1 185 ? -14.143 11.984 1.684 1.00 95.19 185 ASN A N 1
ATOM 1380 C CA . ASN A 1 185 ? -15.597 11.962 1.497 1.00 95.19 185 ASN A CA 1
ATOM 1381 C C . ASN A 1 185 ? -16.094 10.739 0.712 1.00 95.19 185 ASN A C 1
ATOM 1383 O O . ASN A 1 185 ? -17.262 10.373 0.836 1.00 95.19 185 ASN A O 1
ATOM 1387 N N . LYS A 1 186 ? -15.246 10.154 -0.139 1.00 96.81 186 LYS A N 1
ATOM 1388 C CA . LYS A 1 186 ? -15.573 8.956 -0.923 1.00 96.81 186 LYS A CA 1
ATOM 1389 C C . LYS A 1 186 ? -15.220 7.662 -0.188 1.00 96.81 186 LYS A C 1
ATOM 1391 O O . LYS A 1 186 ? -15.854 6.637 -0.432 1.00 96.81 186 LYS A O 1
ATOM 1396 N N . ALA A 1 187 ? -14.199 7.696 0.664 1.00 96.25 187 ALA A N 1
ATOM 1397 C CA . ALA A 1 187 ? -13.687 6.529 1.360 1.00 96.25 187 ALA A CA 1
ATOM 1398 C C . ALA A 1 187 ? -14.631 6.059 2.472 1.00 96.25 187 ALA A C 1
ATOM 1400 O O . ALA A 1 187 ? -15.292 6.839 3.150 1.00 96.25 187 ALA A O 1
ATOM 1401 N N . THR A 1 188 ? -14.646 4.751 2.699 1.00 93.25 188 THR A N 1
ATOM 1402 C CA . THR A 1 188 ? -15.312 4.130 3.852 1.00 93.25 188 THR A CA 1
ATOM 1403 C C . THR A 1 188 ? -14.382 4.112 5.064 1.00 93.25 188 THR A C 1
ATOM 1405 O O . THR A 1 188 ? -14.823 4.278 6.203 1.00 93.25 188 THR A O 1
ATOM 1408 N N . TYR A 1 189 ? -13.085 3.926 4.802 1.00 90.50 189 TYR A N 1
ATOM 1409 C CA . TYR A 1 189 ? -12.033 3.851 5.808 1.00 90.50 189 TYR A CA 1
ATOM 1410 C C . TYR A 1 189 ? -10.840 4.710 5.403 1.00 90.50 189 TYR A C 1
ATOM 1412 O O . TYR A 1 189 ? -10.535 4.814 4.218 1.00 90.50 189 TYR A O 1
ATOM 1420 N N . VAL A 1 190 ? -10.117 5.249 6.380 1.00 89.50 190 VAL A N 1
ATOM 1421 C CA . VAL A 1 190 ? -8.776 5.813 6.169 1.00 89.50 190 VAL A CA 1
ATOM 1422 C C . VAL A 1 190 ? -7.782 5.047 7.036 1.00 89.50 190 VAL A C 1
ATOM 1424 O O . VAL A 1 190 ? -8.067 4.752 8.201 1.00 89.50 190 VAL A O 1
ATOM 1427 N N . SER A 1 191 ? -6.639 4.711 6.441 1.00 85.62 191 SER A N 1
ATOM 1428 C CA . SER A 1 191 ? -5.474 4.141 7.114 1.00 85.62 191 SER A CA 1
ATOM 1429 C C . SER A 1 191 ? -4.297 5.083 6.913 1.00 85.62 191 SER A C 1
ATOM 1431 O O . SER A 1 191 ? -3.992 5.443 5.783 1.00 85.62 191 SER A O 1
ATOM 1433 N N . ALA A 1 192 ? -3.667 5.482 8.006 1.00 81.44 192 ALA A N 1
ATOM 1434 C CA . ALA A 1 192 ? -2.477 6.316 8.040 1.00 81.44 192 ALA A CA 1
ATOM 1435 C C . ALA A 1 192 ? -1.698 5.963 9.316 1.00 81.44 192 ALA A C 1
ATOM 1437 O O . ALA A 1 192 ? -2.221 5.237 10.168 1.00 81.44 192 ALA A O 1
ATOM 1438 N N . ASN A 1 193 ? -0.449 6.410 9.402 1.00 75.50 193 ASN A N 1
ATOM 1439 C CA . ASN A 1 193 ? 0.267 6.520 10.674 1.00 75.50 193 ASN A CA 1
ATOM 1440 C C . ASN A 1 193 ? 0.202 7.955 11.227 1.00 75.50 193 ASN A C 1
ATOM 1442 O O . ASN A 1 193 ? -0.143 8.880 10.493 1.00 75.50 193 ASN A O 1
ATOM 1446 N N . ASP A 1 194 ? 0.643 8.149 12.475 1.00 71.56 194 ASP A N 1
ATOM 1447 C CA . ASP A 1 194 ? 0.596 9.440 13.178 1.00 71.56 194 ASP A CA 1
ATOM 1448 C C . ASP A 1 194 ? 1.137 10.615 12.339 1.00 71.56 194 ASP A C 1
ATOM 1450 O O . ASP A 1 194 ? 0.515 11.673 12.258 1.00 71.56 194 ASP A O 1
ATOM 1454 N N . TYR A 1 195 ? 2.268 10.419 11.653 1.00 71.94 195 TYR A N 1
ATOM 1455 C CA . TYR A 1 195 ? 2.878 11.448 10.806 1.00 71.94 195 TYR A CA 1
ATOM 1456 C C . TYR A 1 195 ? 2.027 11.762 9.568 1.00 71.94 195 TYR A C 1
ATOM 1458 O O . TYR A 1 195 ? 1.825 12.923 9.203 1.00 71.94 195 TYR A O 1
ATOM 1466 N N . GLU A 1 196 ? 1.520 10.727 8.903 1.00 83.00 196 GLU A N 1
ATOM 1467 C CA . GLU A 1 196 ? 0.627 10.872 7.756 1.00 83.00 196 GLU A CA 1
ATOM 1468 C C . GLU A 1 196 ? -0.698 11.524 8.166 1.00 83.00 196 GLU A C 1
ATOM 1470 O O . GLU A 1 196 ? -1.197 12.377 7.433 1.00 83.00 196 GLU A O 1
ATOM 1475 N N . MET A 1 197 ? -1.241 11.197 9.341 1.00 85.00 197 MET A N 1
ATOM 1476 C CA . MET A 1 197 ? -2.465 11.802 9.862 1.00 85.00 197 MET A CA 1
ATOM 1477 C C . MET A 1 197 ? -2.274 13.278 10.209 1.00 85.00 197 MET A C 1
ATOM 1479 O O . MET A 1 197 ? -3.111 14.107 9.849 1.00 85.00 197 MET A O 1
ATOM 1483 N N . GLU A 1 198 ? -1.165 13.635 10.858 1.00 82.25 198 GLU A N 1
ATOM 1484 C CA . GLU A 1 198 ? -0.806 15.033 11.106 1.00 82.25 198 GLU A CA 1
ATOM 1485 C C . GLU A 1 198 ? -0.718 15.821 9.797 1.00 82.25 198 GLU A C 1
ATOM 1487 O O . GLU A 1 198 ? -1.328 16.885 9.672 1.00 82.25 198 GLU A O 1
ATOM 1492 N N . MET A 1 199 ? -0.053 15.266 8.779 1.00 87.94 199 MET A N 1
ATOM 1493 C CA . MET A 1 199 ? 0.034 15.906 7.467 1.00 87.94 199 MET A CA 1
ATOM 1494 C C . MET A 1 199 ? -1.327 15.985 6.764 1.00 87.94 199 MET A C 1
ATOM 1496 O O . MET A 1 199 ? -1.619 16.974 6.085 1.00 87.94 199 MET A O 1
ATOM 1500 N N . LEU A 1 200 ? -2.176 14.965 6.917 1.00 91.94 200 LEU A N 1
ATOM 1501 C CA . LEU A 1 200 ? -3.538 14.962 6.388 1.00 91.94 200 LEU A CA 1
ATOM 1502 C C . LEU A 1 200 ? -4.351 16.108 7.005 1.00 91.94 200 LEU A C 1
ATOM 1504 O O . LEU A 1 200 ? -4.990 16.862 6.269 1.00 91.94 200 LEU A O 1
ATOM 1508 N N . MET A 1 201 ? -4.288 16.285 8.328 1.00 92.50 201 MET A N 1
ATOM 1509 C CA . MET A 1 201 ? -4.942 17.390 9.040 1.00 92.50 201 MET A CA 1
ATOM 1510 C C . 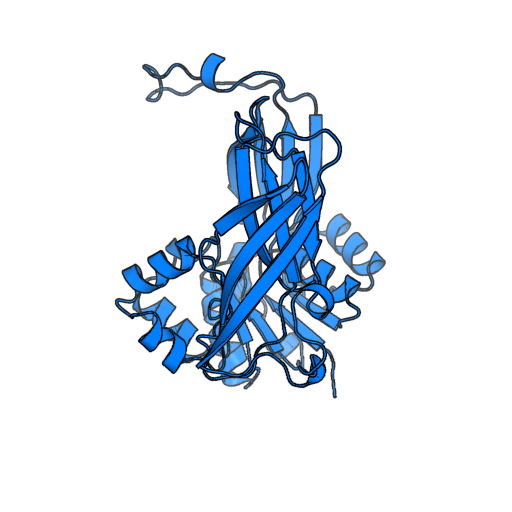MET A 1 201 ? -4.379 18.752 8.620 1.00 92.50 201 MET A C 1
ATOM 1512 O O . MET A 1 201 ? -5.150 19.656 8.301 1.00 92.50 201 MET A O 1
ATOM 1516 N N . GLU A 1 202 ? -3.053 18.897 8.543 1.00 94.50 202 GLU A N 1
ATOM 1517 C CA . GLU A 1 202 ? -2.394 20.142 8.128 1.00 94.50 202 GLU A CA 1
ATOM 1518 C C . GLU A 1 202 ? -2.830 20.570 6.719 1.00 94.50 202 GLU A C 1
ATOM 1520 O O . GLU A 1 202 ? -3.213 21.719 6.497 1.00 94.50 202 GLU A O 1
ATOM 1525 N N . ARG A 1 203 ? -2.819 19.639 5.759 1.00 95.88 203 ARG A N 1
ATOM 1526 C CA . ARG A 1 203 ? -3.132 19.935 4.353 1.00 95.88 203 ARG A CA 1
ATOM 1527 C C . ARG A 1 203 ? -4.607 20.182 4.093 1.00 95.88 203 ARG A C 1
ATOM 1529 O O . ARG A 1 203 ? -4.943 20.956 3.199 1.00 95.88 203 ARG A O 1
ATOM 1536 N N . THR A 1 204 ? -5.482 19.486 4.812 1.00 96.69 204 THR A N 1
ATOM 1537 C CA . THR A 1 204 ? -6.935 19.617 4.638 1.00 96.69 204 THR A CA 1
ATOM 1538 C C . THR A 1 204 ? -7.529 20.731 5.496 1.00 96.69 204 THR A C 1
ATOM 1540 O O . THR A 1 204 ? -8.624 21.205 5.201 1.00 96.69 204 THR A O 1
ATOM 1543 N N . GLY A 1 205 ? -6.834 21.144 6.560 1.00 95.00 205 GLY A N 1
ATOM 1544 C CA . GLY A 1 205 ? -7.376 22.018 7.597 1.00 95.00 205 GLY A CA 1
ATOM 1545 C C . GLY A 1 205 ? -8.461 21.354 8.454 1.00 95.00 205 GLY A C 1
ATOM 1546 O O . GLY A 1 205 ? -9.129 22.045 9.221 1.00 95.00 205 GLY A O 1
ATOM 1547 N N . LEU A 1 206 ? -8.672 20.040 8.313 1.00 88.94 206 LEU A N 1
ATOM 1548 C CA . LEU A 1 206 ? -9.637 19.280 9.102 1.00 88.94 206 LEU A CA 1
ATOM 1549 C C . LEU A 1 206 ? -9.005 18.807 10.408 1.00 88.94 206 LEU A C 1
ATOM 1551 O O . LEU A 1 206 ? -7.835 18.436 10.452 1.00 88.94 206 LEU A O 1
ATOM 1555 N N . THR A 1 207 ? -9.806 18.751 11.468 1.00 80.19 207 THR A N 1
ATOM 1556 C CA . THR A 1 207 ? -9.403 18.081 12.706 1.00 80.19 207 THR A CA 1
ATOM 1557 C C . THR A 1 207 ? -9.659 16.573 12.616 1.00 80.19 207 THR A C 1
ATOM 1559 O O . THR A 1 207 ? -10.492 16.116 11.830 1.00 80.19 207 THR A O 1
ATOM 1562 N N . LEU A 1 208 ? -9.004 15.778 13.467 1.00 75.75 208 LEU A N 1
ATOM 1563 C CA . LEU A 1 208 ? -9.254 14.334 13.551 1.00 75.75 208 LEU A CA 1
ATOM 1564 C C . LEU A 1 208 ? -10.751 13.995 13.763 1.00 75.75 208 LEU A C 1
ATOM 1566 O O . LEU A 1 208 ? -11.262 13.118 13.063 1.00 75.75 208 LEU A O 1
ATOM 1570 N N . PRO A 1 209 ? -11.511 14.695 14.639 1.00 73.94 209 PRO A N 1
ATOM 1571 C CA . PRO A 1 209 ? -12.964 14.536 14.715 1.00 73.94 209 PRO A CA 1
ATOM 1572 C C . PRO A 1 209 ? -13.716 14.827 13.410 1.00 73.94 209 PRO A C 1
ATOM 1574 O O . PRO A 1 209 ? -14.684 14.122 13.117 1.00 73.94 209 PRO A O 1
ATOM 1577 N N . ASP A 1 210 ? -13.293 15.830 12.634 1.00 78.44 210 ASP A N 1
ATOM 1578 C CA . ASP A 1 210 ? -13.921 16.156 11.349 1.00 78.44 210 ASP A CA 1
ATOM 1579 C C . ASP A 1 210 ? -13.702 15.032 10.336 1.00 78.44 210 ASP A C 1
ATOM 1581 O O . ASP A 1 210 ? -14.659 14.600 9.691 1.00 78.44 210 ASP A O 1
ATOM 1585 N N . ILE A 1 211 ? -12.472 14.516 10.242 1.00 81.81 211 ILE A N 1
ATOM 1586 C CA . ILE A 1 211 ? -12.114 13.383 9.377 1.00 81.81 211 ILE A CA 1
ATOM 1587 C C . ILE A 1 211 ? -12.912 12.143 9.793 1.00 81.81 211 ILE A C 1
ATOM 1589 O O . ILE A 1 211 ? -13.617 11.551 8.978 1.00 81.81 211 ILE A O 1
ATOM 1593 N N . ALA A 1 212 ? -12.895 11.796 11.081 1.00 76.88 212 ALA A N 1
ATOM 1594 C CA . ALA A 1 212 ? -13.610 10.636 11.605 1.00 76.88 212 ALA A CA 1
ATOM 1595 C C . ALA A 1 212 ? -15.137 10.735 11.440 1.00 76.88 212 ALA A C 1
ATOM 1597 O O . ALA A 1 212 ? -15.817 9.715 11.411 1.00 76.88 212 ALA A O 1
ATOM 1598 N N . SER A 1 213 ? -15.705 11.942 11.352 1.00 74.75 213 SER A N 1
ATOM 1599 C CA . SER A 1 213 ? -17.145 12.124 11.125 1.00 74.75 213 SER A CA 1
ATOM 1600 C C . SER A 1 213 ? -17.594 11.835 9.690 1.00 74.75 213 SER A C 1
ATOM 1602 O O . SER A 1 213 ? -18.790 11.648 9.469 1.00 74.75 213 SER A O 1
ATOM 1604 N N . ARG A 1 214 ? -16.648 11.803 8.744 1.00 83.75 214 ARG A N 1
ATOM 1605 C CA . ARG A 1 214 ? -16.868 11.573 7.308 1.00 83.75 214 ARG A CA 1
ATOM 1606 C C . ARG A 1 214 ? -16.663 10.113 6.894 1.00 83.75 214 ARG A C 1
ATOM 1608 O O . ARG A 1 214 ? -16.949 9.783 5.752 1.00 83.75 214 ARG A O 1
ATOM 1615 N N . LEU A 1 215 ? -16.180 9.268 7.806 1.00 80.81 215 LEU A N 1
ATOM 1616 C CA . LEU A 1 215 ? -15.810 7.871 7.564 1.00 80.81 215 LEU A CA 1
ATOM 1617 C C . LEU A 1 215 ? -16.654 6.929 8.430 1.00 80.81 215 LEU A C 1
ATOM 1619 O O . LEU A 1 215 ? -17.041 7.280 9.547 1.00 80.81 215 LEU A O 1
ATOM 1623 N N . ASP A 1 216 ? -16.860 5.698 7.963 1.00 67.75 216 ASP A N 1
ATOM 1624 C CA . ASP A 1 216 ? -17.533 4.657 8.752 1.00 67.75 216 ASP A CA 1
ATOM 1625 C C . ASP A 1 216 ? -16.606 4.080 9.840 1.00 67.75 216 ASP A C 1
ATOM 1627 O O . ASP A 1 216 ? -17.058 3.690 10.925 1.00 67.75 216 ASP A O 1
ATOM 1631 N N . ALA A 1 217 ? -15.293 4.050 9.586 1.00 61.72 217 ALA A N 1
ATOM 1632 C CA . ALA A 1 217 ? -14.274 3.841 10.614 1.00 61.72 217 ALA A CA 1
ATOM 1633 C C . ALA A 1 217 ? -12.927 4.475 10.225 1.00 61.72 217 ALA A C 1
ATOM 1635 O O . ALA A 1 217 ? -12.551 4.501 9.056 1.00 61.72 217 ALA A O 1
ATOM 1636 N N . LEU A 1 218 ? -12.180 4.940 11.226 1.00 58.69 218 LEU A N 1
ATOM 1637 C CA . LEU A 1 218 ? -10.806 5.426 11.093 1.00 58.69 218 LEU A CA 1
ATOM 1638 C C . LEU A 1 218 ? -9.880 4.476 11.862 1.00 58.69 218 LEU A C 1
ATOM 1640 O O . LEU A 1 218 ? -10.121 4.235 13.045 1.00 58.69 218 LEU A O 1
ATOM 1644 N N . ILE A 1 219 ? -8.857 3.921 11.203 1.00 59.25 219 ILE A N 1
ATOM 1645 C CA . ILE A 1 219 ? -8.042 2.822 11.764 1.00 59.25 219 ILE A CA 1
ATOM 1646 C C . ILE A 1 219 ? -7.104 3.279 12.903 1.00 59.25 219 ILE A C 1
ATOM 1648 O O . ILE A 1 219 ? -6.698 2.463 13.721 1.00 59.25 219 ILE A O 1
ATOM 1652 N N . GLU A 1 220 ? -6.895 4.584 13.080 1.00 56.34 220 GLU A N 1
ATOM 1653 C CA . GLU A 1 220 ? -6.172 5.170 14.226 1.00 56.34 220 GLU A CA 1
ATOM 1654 C C . GLU A 1 220 ? -7.056 5.488 15.441 1.00 56.34 220 GLU A C 1
ATOM 1656 O O . GLU A 1 220 ? -6.623 6.091 16.420 1.00 56.34 220 GLU A O 1
ATOM 1661 N N . ALA A 1 221 ? -8.327 5.088 15.429 1.00 61.78 221 ALA A N 1
ATOM 1662 C CA . ALA A 1 221 ? -9.200 5.344 16.566 1.00 61.78 221 ALA A CA 1
ATOM 1663 C C . ALA A 1 221 ? -8.841 4.508 17.811 1.00 61.78 221 ALA A C 1
ATOM 1665 O O . ALA A 1 221 ? -9.473 4.676 18.853 1.00 61.78 221 ALA A O 1
ATOM 1666 N N . LEU A 1 222 ? -7.860 3.606 17.724 1.00 68.00 222 LEU A N 1
ATOM 1667 C CA . LEU A 1 222 ? -7.316 2.903 18.876 1.00 68.00 222 LEU A CA 1
ATOM 1668 C C . LEU A 1 222 ? -5.993 3.521 19.296 1.00 68.00 222 LEU A C 1
ATOM 1670 O O . LEU A 1 222 ? -5.059 3.596 18.512 1.00 68.00 222 LEU A O 1
ATOM 1674 N N . SER A 1 223 ? -5.906 3.906 20.562 1.00 79.69 223 SER A N 1
ATOM 1675 C CA . SER A 1 223 ? -4.681 4.437 21.154 1.00 79.69 223 SER A CA 1
ATOM 1676 C C . SER A 1 223 ? -4.363 3.682 22.436 1.00 79.69 223 SER A C 1
ATOM 1678 O O . SER A 1 223 ? -5.266 3.430 23.238 1.00 79.69 223 SER A O 1
ATOM 1680 N N . VAL A 1 224 ? -3.090 3.361 22.656 1.00 79.12 224 VAL A N 1
ATOM 1681 C CA . VAL A 1 224 ? -2.587 2.916 23.961 1.00 79.12 224 VAL A CA 1
ATOM 1682 C C . VAL A 1 224 ? -1.802 4.062 24.569 1.00 79.12 224 VAL A C 1
ATOM 1684 O O . VAL A 1 224 ? -0.845 4.541 23.969 1.00 79.12 224 VAL A O 1
ATOM 1687 N N . GLU A 1 225 ? -2.227 4.529 25.739 1.00 81.19 225 GLU A N 1
ATOM 1688 C CA . GLU A 1 225 ? -1.491 5.565 26.460 1.00 81.19 225 GLU A CA 1
ATOM 1689 C C . GLU A 1 225 ? -0.116 5.053 26.907 1.00 81.19 225 GLU A C 1
ATOM 1691 O O . GLU A 1 225 ? 0.099 3.851 27.110 1.00 81.19 225 GLU A O 1
ATOM 1696 N N . GLN A 1 226 ? 0.833 5.969 27.101 1.00 74.56 226 GLN A N 1
ATOM 1697 C CA . GLN A 1 226 ? 2.110 5.603 27.699 1.00 74.56 226 GLN A CA 1
ATOM 1698 C C . GLN A 1 226 ? 1.850 5.028 29.096 1.00 74.56 226 GLN A C 1
ATOM 1700 O O . GLN A 1 226 ? 1.209 5.659 29.934 1.00 74.56 226 GLN A O 1
ATOM 1705 N N . GLY A 1 227 ? 2.283 3.789 29.315 1.00 74.81 227 GLY A N 1
ATOM 1706 C CA . GLY A 1 227 ? 1.993 3.079 30.553 1.00 74.81 227 GLY A CA 1
ATOM 1707 C C . GLY A 1 227 ? 3.010 3.353 31.653 1.00 74.81 227 GLY A C 1
ATOM 1708 O O . GLY A 1 227 ? 4.025 4.024 31.470 1.00 74.81 227 GLY A O 1
ATOM 1709 N N . GLU A 1 228 ? 2.780 2.753 32.808 1.00 78.38 228 GLU A N 1
ATOM 1710 C CA . GLU A 1 228 ? 3.756 2.720 33.889 1.00 78.38 228 GLU A CA 1
ATOM 1711 C C . GLU A 1 228 ? 4.278 1.300 34.065 1.00 78.38 228 GLU A C 1
ATOM 1713 O O . GLU A 1 228 ? 3.506 0.360 34.274 1.00 78.38 228 GLU A O 1
ATOM 1718 N N . LEU A 1 229 ? 5.603 1.149 34.000 1.00 78.88 229 LEU A N 1
ATOM 1719 C CA . LEU A 1 229 ? 6.286 -0.078 34.386 1.00 78.88 229 LEU A CA 1
ATOM 1720 C C . LEU A 1 229 ? 6.737 0.052 35.843 1.00 78.88 229 LEU A C 1
ATOM 1722 O O . LEU A 1 229 ? 7.565 0.898 36.173 1.00 78.88 229 LEU A O 1
ATOM 1726 N N . GLN A 1 230 ? 6.203 -0.798 36.714 1.00 80.81 230 GLN A N 1
ATOM 1727 C CA . GLN A 1 230 ? 6.525 -0.823 38.138 1.00 80.81 230 GLN A CA 1
ATOM 1728 C C . GLN A 1 230 ? 7.192 -2.148 38.511 1.00 80.81 230 GLN A C 1
ATOM 1730 O O . GLN A 1 230 ? 6.710 -3.225 38.154 1.00 80.81 230 GLN A O 1
ATOM 1735 N N . THR A 1 231 ? 8.283 -2.079 39.271 1.00 80.94 231 THR A N 1
ATOM 1736 C CA . THR A 1 231 ? 8.928 -3.258 39.862 1.00 80.94 231 THR A CA 1
ATOM 1737 C C . THR A 1 231 ? 8.169 -3.664 41.121 1.00 80.94 231 THR A C 1
ATOM 1739 O O . THR A 1 231 ? 8.128 -2.914 42.094 1.00 80.94 231 THR A O 1
ATOM 1742 N N . LEU A 1 232 ? 7.570 -4.856 41.121 1.00 81.38 232 LEU A N 1
ATOM 1743 C CA . LEU A 1 232 ? 6.837 -5.379 42.279 1.00 81.38 232 LEU A CA 1
ATOM 1744 C C . LEU A 1 232 ? 7.764 -6.094 43.261 1.00 81.38 232 LEU A C 1
ATOM 1746 O O . LEU A 1 232 ? 7.626 -5.953 44.475 1.00 81.38 232 LEU A O 1
ATOM 1750 N N . LYS A 1 233 ? 8.675 -6.908 42.722 1.00 80.38 233 LYS A N 1
ATOM 1751 C CA . LYS A 1 233 ? 9.688 -7.696 43.437 1.00 80.38 233 LYS A CA 1
ATOM 1752 C C . LYS A 1 233 ? 10.897 -7.872 42.527 1.00 80.38 233 LYS A C 1
ATOM 1754 O O . LYS A 1 233 ? 10.822 -7.556 41.342 1.00 80.38 233 LYS A O 1
ATOM 1759 N N . GLU A 1 234 ? 11.988 -8.399 43.069 1.00 77.62 234 GLU A N 1
ATOM 1760 C CA . GLU A 1 234 ? 13.164 -8.765 42.281 1.00 77.62 234 GLU A CA 1
ATOM 1761 C C . GLU A 1 234 ? 12.736 -9.592 41.057 1.00 77.62 234 GLU A C 1
ATOM 1763 O O . GLU A 1 234 ? 11.954 -10.540 41.174 1.00 77.62 234 GLU A O 1
ATOM 1768 N N . HIS A 1 235 ? 13.148 -9.141 39.871 1.00 76.56 235 HIS A N 1
ATOM 1769 C CA . HIS A 1 235 ? 12.784 -9.714 38.573 1.00 76.56 235 HIS A CA 1
ATOM 1770 C C . HIS A 1 235 ? 11.293 -9.718 38.200 1.00 76.56 235 HIS A C 1
ATOM 1772 O O . HIS A 1 235 ? 10.981 -10.225 37.135 1.00 76.56 235 HIS A O 1
ATOM 1778 N N . THR A 1 236 ? 10.367 -9.158 38.987 1.00 81.88 236 THR A N 1
ATOM 1779 C CA . THR A 1 236 ? 8.920 -9.161 38.687 1.00 81.88 236 THR A CA 1
ATOM 1780 C C . THR A 1 236 ? 8.390 -7.753 38.444 1.00 81.88 236 THR A C 1
ATOM 1782 O O . THR A 1 236 ? 8.486 -6.885 39.314 1.00 81.88 236 THR A O 1
ATOM 1785 N N . PHE A 1 237 ? 7.737 -7.556 37.303 1.00 82.25 237 PHE A N 1
ATOM 1786 C CA . PHE A 1 237 ? 7.237 -6.266 36.847 1.00 82.25 237 PHE A CA 1
ATOM 1787 C C . PHE A 1 237 ? 5.726 -6.299 36.625 1.00 82.25 237 PHE A C 1
ATOM 1789 O O . PHE A 1 237 ? 5.162 -7.318 36.212 1.00 82.25 237 PHE A O 1
ATOM 1796 N N . SER A 1 238 ? 5.079 -5.163 36.870 1.00 86.31 238 SER A N 1
ATOM 1797 C CA . SER A 1 238 ? 3.742 -4.880 36.365 1.00 86.31 238 SER A CA 1
ATOM 1798 C C . SER A 1 238 ? 3.773 -3.717 35.397 1.00 86.31 238 SER A C 1
ATOM 1800 O O . SER A 1 238 ? 4.339 -2.675 35.714 1.00 86.31 238 SER A O 1
ATOM 1802 N N . TYR A 1 239 ? 3.111 -3.886 34.261 1.00 84.69 239 TYR A N 1
ATOM 1803 C CA . TYR A 1 239 ? 2.834 -2.806 33.327 1.00 84.69 239 TYR A CA 1
ATOM 1804 C C . TYR A 1 239 ? 1.342 -2.488 33.355 1.00 84.69 239 TYR A C 1
ATOM 1806 O O . TYR A 1 239 ? 0.514 -3.398 33.230 1.00 84.69 239 TYR A O 1
ATOM 1814 N N . VAL A 1 240 ? 1.008 -1.212 33.532 1.00 87.31 240 VAL A N 1
ATOM 1815 C CA . VAL A 1 240 ? -0.369 -0.714 33.475 1.00 87.31 240 VAL A CA 1
ATOM 1816 C C . VAL A 1 240 ? -0.462 0.363 32.409 1.00 87.31 240 VAL A C 1
ATOM 1818 O O . VAL A 1 240 ? 0.340 1.289 32.402 1.00 87.31 240 VAL A O 1
ATOM 1821 N N . SER A 1 241 ? -1.446 0.247 31.525 1.00 89.00 241 SER A N 1
ATOM 1822 C CA . SER A 1 241 ? -1.764 1.270 30.528 1.00 89.00 241 SER A CA 1
ATOM 1823 C C . SER A 1 241 ? -3.264 1.292 30.236 1.00 89.00 241 SER A C 1
ATOM 1825 O O . SER A 1 241 ? -4.017 0.430 30.699 1.00 89.00 241 SER A O 1
ATOM 1827 N N . LEU A 1 242 ? -3.707 2.296 29.489 1.00 89.81 242 LEU A N 1
ATOM 1828 C CA . LEU A 1 242 ? -5.077 2.491 29.064 1.00 89.81 242 LEU A CA 1
ATOM 1829 C C . LEU A 1 242 ? -5.170 2.359 27.542 1.00 89.81 242 LEU A C 1
ATOM 1831 O O . LEU A 1 242 ? -4.597 3.151 26.797 1.00 89.81 242 LEU A O 1
ATOM 1835 N N . LEU A 1 243 ? -5.922 1.359 27.089 1.00 89.81 243 LEU A N 1
ATOM 1836 C CA . LEU A 1 243 ? -6.326 1.215 25.697 1.00 89.81 243 LEU A CA 1
ATOM 1837 C C . LEU A 1 243 ? -7.648 1.954 25.495 1.00 89.81 243 LEU A C 1
ATOM 1839 O O . LEU A 1 243 ? -8.597 1.735 26.245 1.00 89.81 243 LEU A O 1
ATOM 1843 N N . ARG A 1 244 ? -7.741 2.806 24.477 1.00 89.56 244 ARG A N 1
ATOM 1844 C CA . ARG A 1 244 ? -8.955 3.573 24.169 1.00 89.56 244 ARG A CA 1
ATOM 1845 C C . ARG A 1 244 ? -9.452 3.260 22.778 1.00 89.56 244 ARG A C 1
ATOM 1847 O O . ARG A 1 244 ? -8.665 3.314 21.844 1.00 89.56 244 ARG A O 1
ATOM 1854 N N . ASN A 1 245 ? -10.752 3.011 22.647 1.00 84.69 245 ASN A N 1
ATOM 1855 C CA . ASN A 1 245 ? -11.459 3.037 21.375 1.00 84.69 245 ASN A CA 1
ATOM 1856 C C . ASN A 1 245 ? -12.169 4.381 21.225 1.00 84.69 245 ASN A C 1
ATOM 1858 O O . ASN A 1 245 ? -13.264 4.600 21.739 1.00 84.69 245 ASN A O 1
ATOM 1862 N N . GLN A 1 246 ? -11.549 5.279 20.478 1.00 80.75 246 GLN A N 1
ATOM 1863 C CA . GLN A 1 246 ? -12.078 6.584 20.108 1.00 80.75 246 GLN A CA 1
ATOM 1864 C C . GLN A 1 246 ? -13.041 6.508 18.907 1.00 80.75 246 GLN A C 1
ATOM 1866 O O . GLN A 1 246 ? -13.594 7.529 18.493 1.00 80.75 246 GLN A O 1
ATOM 1871 N N . SER A 1 247 ? -13.286 5.319 18.348 1.00 68.69 247 SER A N 1
ATOM 1872 C CA . SER A 1 247 ? -14.173 5.128 17.201 1.00 68.69 247 SER A CA 1
ATOM 1873 C C . SER A 1 247 ? -15.640 5.270 17.603 1.00 68.69 247 SER A C 1
ATOM 1875 O O . SER A 1 247 ? -16.018 5.155 18.772 1.00 68.69 247 SER A O 1
ATOM 1877 N N . ARG A 1 248 ? -16.492 5.520 16.605 1.00 73.12 248 ARG A N 1
ATOM 1878 C CA . ARG A 1 248 ? -17.957 5.410 16.717 1.00 73.12 248 ARG A CA 1
ATOM 1879 C C . ARG A 1 248 ? -18.456 3.980 16.476 1.00 73.12 248 ARG A C 1
ATOM 1881 O O . ARG A 1 248 ? -19.627 3.708 16.720 1.00 73.12 248 ARG A O 1
ATOM 1888 N N . SER A 1 249 ? -17.581 3.077 16.036 1.00 68.38 249 SER A N 1
ATOM 1889 C CA . SER A 1 249 ? -17.884 1.675 15.754 1.00 68.38 249 SER A CA 1
ATOM 1890 C C . SER A 1 249 ? -17.113 0.722 16.669 1.00 68.38 249 SER A C 1
ATOM 1892 O O . SER A 1 249 ? -16.059 1.054 17.222 1.00 68.38 249 SER A O 1
ATOM 1894 N N . VAL A 1 250 ? -17.675 -0.474 16.849 1.00 78.81 250 VAL A N 1
ATOM 1895 C CA . VAL A 1 250 ? -17.019 -1.579 17.553 1.00 78.81 250 VAL A CA 1
ATOM 1896 C C . VAL A 1 250 ? -15.748 -1.938 16.789 1.00 78.81 250 VAL A C 1
ATOM 1898 O O . VAL A 1 250 ? -15.802 -2.152 15.579 1.00 78.81 250 VAL A O 1
ATOM 1901 N N . GLN A 1 251 ? -14.617 -2.000 17.486 1.00 80.88 251 GLN A N 1
ATOM 1902 C CA . GLN A 1 251 ? -13.345 -2.443 16.911 1.00 80.88 251 GLN A CA 1
ATOM 1903 C C . GLN A 1 251 ? -13.052 -3.884 17.331 1.00 80.88 251 GLN A C 1
ATOM 1905 O O . GLN A 1 251 ? -13.553 -4.351 18.349 1.00 80.88 251 GLN A O 1
ATOM 1910 N N . ALA A 1 252 ? -12.230 -4.616 16.582 1.00 82.69 252 ALA A N 1
ATOM 1911 C CA . ALA A 1 252 ? -11.692 -5.871 17.103 1.00 82.69 252 ALA A CA 1
ATOM 1912 C C . ALA A 1 252 ? -10.731 -5.574 18.271 1.00 82.69 252 ALA A C 1
ATOM 1914 O O . ALA A 1 252 ? -10.133 -4.500 18.331 1.00 82.69 252 ALA A O 1
ATOM 1915 N N . TRP A 1 253 ? -10.541 -6.511 19.199 1.00 87.81 253 TRP A N 1
ATOM 1916 C CA . TRP A 1 253 ? -9.530 -6.342 20.247 1.00 87.81 253 TRP A CA 1
ATOM 1917 C C . TRP A 1 253 ? -8.118 -6.493 19.654 1.00 87.81 253 TRP A C 1
ATOM 1919 O O . TRP A 1 253 ? -7.847 -7.531 19.043 1.00 87.81 253 TRP A O 1
ATOM 1929 N N . PRO A 1 254 ? -7.220 -5.499 19.797 1.00 86.38 254 PRO A N 1
ATOM 1930 C CA . PRO A 1 254 ? -5.886 -5.565 19.205 1.00 86.38 254 PRO A CA 1
ATOM 1931 C C . PRO A 1 254 ? -4.973 -6.538 19.960 1.00 86.38 254 PRO A C 1
ATOM 1933 O O . PRO A 1 254 ? -5.154 -6.798 21.148 1.00 86.38 254 PRO A O 1
ATOM 1936 N N . SER A 1 255 ? -3.950 -7.063 19.296 1.00 86.94 255 SER A N 1
ATOM 1937 C CA . SER A 1 255 ? -2.794 -7.628 19.996 1.00 86.94 255 SER A CA 1
ATOM 1938 C C . SER A 1 255 ? -1.866 -6.500 20.435 1.00 86.94 255 SER A C 1
ATOM 1940 O O . SER A 1 255 ? -1.763 -5.474 19.763 1.00 86.94 255 SER A O 1
ATOM 1942 N N . ILE A 1 256 ? -1.200 -6.689 21.572 1.00 87.75 256 ILE A N 1
ATOM 1943 C CA . ILE A 1 256 ? -0.245 -5.724 22.117 1.00 87.75 256 ILE A CA 1
ATOM 1944 C C . ILE A 1 256 ? 1.148 -6.303 21.960 1.00 87.75 256 ILE A C 1
ATOM 1946 O O . ILE A 1 256 ? 1.416 -7.436 22.355 1.00 87.75 256 ILE A O 1
ATOM 1950 N N . GLU A 1 257 ? 2.046 -5.515 21.404 1.00 86.75 257 GLU A N 1
ATOM 1951 C CA . GLU A 1 257 ? 3.461 -5.808 21.371 1.00 86.75 257 GLU A CA 1
ATOM 1952 C C . GLU A 1 257 ? 4.173 -5.031 22.470 1.00 86.75 257 GLU A C 1
ATOM 1954 O O . GLU A 1 257 ? 4.131 -3.806 22.485 1.00 86.75 257 GLU A O 1
ATOM 1959 N N . LEU A 1 258 ? 4.839 -5.750 23.373 1.00 86.00 258 LEU A N 1
ATOM 1960 C CA . LEU A 1 258 ? 5.748 -5.187 24.363 1.00 86.00 258 LEU A CA 1
ATOM 1961 C C . LEU A 1 258 ? 7.184 -5.498 23.950 1.00 86.00 258 LEU A C 1
ATOM 1963 O O . LEU A 1 258 ? 7.575 -6.666 23.860 1.00 86.00 258 LEU A O 1
ATOM 1967 N N . ILE A 1 259 ? 7.973 -4.448 23.750 1.00 86.56 259 ILE A N 1
ATOM 1968 C CA . ILE A 1 259 ? 9.416 -4.527 23.543 1.00 86.56 259 ILE A CA 1
ATOM 1969 C C . ILE A 1 259 ? 10.101 -3.942 24.774 1.00 86.56 259 ILE A C 1
ATOM 1971 O O . ILE A 1 259 ? 9.767 -2.844 25.204 1.00 86.56 259 ILE A O 1
ATOM 1975 N N . LEU A 1 260 ? 11.051 -4.669 25.353 1.00 84.31 260 LEU A N 1
ATOM 1976 C CA . LEU A 1 260 ? 11.922 -4.179 26.419 1.00 84.31 260 LEU A CA 1
ATOM 1977 C C . LEU A 1 260 ? 13.285 -3.838 25.834 1.00 84.31 260 LEU A C 1
ATOM 1979 O O . LEU A 1 260 ? 13.835 -4.651 25.092 1.00 84.31 260 LEU A O 1
ATOM 1983 N N . ASN A 1 261 ? 13.834 -2.685 26.208 1.00 82.06 261 ASN A N 1
ATOM 1984 C CA . ASN A 1 261 ? 15.103 -2.174 25.698 1.00 82.06 261 ASN A CA 1
ATOM 1985 C C . ASN A 1 261 ? 16.177 -2.102 26.794 1.00 82.06 261 ASN A C 1
ATOM 1987 O O . ASN A 1 261 ? 15.867 -1.947 27.982 1.00 82.06 261 ASN A O 1
ATOM 1991 N N . ASP A 1 262 ? 17.441 -2.198 26.378 1.00 81.25 262 ASP A N 1
ATOM 1992 C CA . ASP A 1 262 ? 18.605 -1.901 27.216 1.00 81.25 262 ASP A CA 1
ATOM 1993 C C . ASP A 1 262 ? 18.902 -0.392 27.297 1.00 81.25 262 ASP A C 1
ATOM 1995 O O . ASP A 1 262 ? 18.156 0.442 26.780 1.00 81.25 262 ASP A O 1
ATOM 1999 N N . ALA A 1 263 ? 19.996 -0.030 27.978 1.00 79.62 263 ALA A N 1
ATOM 2000 C CA . ALA A 1 263 ? 20.382 1.365 28.212 1.00 79.62 263 ALA A CA 1
ATOM 2001 C C . ALA A 1 263 ? 20.807 2.120 26.940 1.00 79.62 263 ALA A C 1
ATOM 2003 O O . ALA A 1 263 ? 20.984 3.332 26.995 1.00 79.62 263 ALA A O 1
ATOM 2004 N N . ASN A 1 264 ? 20.969 1.415 25.818 1.00 80.31 264 ASN A N 1
ATOM 2005 C CA . ASN A 1 264 ? 21.306 1.968 24.510 1.00 80.31 264 ASN A CA 1
ATOM 2006 C C . ASN A 1 264 ? 20.130 1.838 23.521 1.00 80.31 264 ASN A C 1
ATOM 2008 O O . ASN A 1 264 ? 20.356 1.812 22.312 1.00 80.31 264 ASN A O 1
ATOM 2012 N N . ASP A 1 265 ? 18.897 1.693 24.024 1.00 76.50 265 ASP A N 1
ATOM 2013 C CA . ASP A 1 265 ? 17.666 1.502 23.243 1.00 76.50 265 ASP A CA 1
ATOM 2014 C C . ASP A 1 265 ? 17.649 0.255 22.342 1.00 76.50 265 ASP A C 1
ATOM 2016 O O . ASP A 1 265 ? 16.824 0.130 21.432 1.00 76.50 265 ASP A O 1
ATOM 2020 N N . LYS A 1 266 ? 18.515 -0.730 22.605 1.00 79.06 266 LYS A N 1
ATOM 2021 C CA . LYS A 1 266 ? 18.511 -1.979 21.843 1.00 79.06 266 LYS A CA 1
ATOM 2022 C C . LYS A 1 266 ? 17.441 -2.932 22.390 1.00 79.06 266 LYS A C 1
ATOM 2024 O O . LYS A 1 266 ? 17.419 -3.173 23.600 1.00 79.06 266 LYS A O 1
ATOM 2029 N N . PRO A 1 267 ? 16.599 -3.544 21.534 1.00 80.56 267 PRO A N 1
ATOM 2030 C CA . PRO A 1 267 ? 15.570 -4.474 21.983 1.00 80.56 267 PRO A CA 1
ATOM 2031 C C . PRO A 1 267 ? 16.192 -5.741 22.584 1.00 80.56 267 PRO A C 1
ATOM 2033 O O . PRO A 1 267 ? 16.912 -6.483 21.914 1.00 80.56 267 PRO A O 1
ATOM 2036 N N . LEU A 1 268 ? 15.882 -5.990 23.854 1.00 80.75 268 LEU A N 1
ATOM 2037 C CA . LEU A 1 268 ? 16.264 -7.173 24.626 1.00 80.75 268 LEU A CA 1
ATOM 2038 C C . LEU A 1 268 ? 15.236 -8.296 24.494 1.00 80.75 268 LEU A C 1
ATOM 2040 O O . LEU A 1 268 ? 15.591 -9.470 24.406 1.00 80.75 268 LEU A O 1
ATOM 2044 N N . LEU A 1 269 ? 13.952 -7.938 24.512 1.00 81.81 269 LEU A N 1
ATOM 2045 C CA . LEU A 1 269 ? 12.849 -8.889 24.490 1.00 81.81 269 LEU A CA 1
ATOM 2046 C C . LEU A 1 269 ? 11.664 -8.285 23.750 1.00 81.81 269 LEU A C 1
ATOM 2048 O O . LEU A 1 269 ? 11.312 -7.137 23.986 1.00 81.81 269 LEU A O 1
ATOM 2052 N N . ARG A 1 270 ? 11.030 -9.083 22.892 1.00 86.12 270 ARG A N 1
ATOM 2053 C CA . ARG A 1 270 ? 9.793 -8.742 22.189 1.00 86.12 270 ARG A CA 1
ATOM 2054 C C . ARG A 1 270 ? 8.751 -9.798 22.512 1.00 86.12 270 ARG A C 1
ATOM 2056 O O . ARG A 1 270 ? 9.007 -10.990 22.339 1.00 86.12 270 ARG A O 1
ATOM 2063 N N . ARG A 1 271 ? 7.584 -9.372 22.985 1.00 84.94 271 ARG A N 1
ATOM 2064 C CA . ARG A 1 271 ? 6.480 -10.267 23.325 1.00 84.94 271 ARG A CA 1
ATOM 2065 C C . ARG A 1 271 ? 5.172 -9.740 22.766 1.00 84.94 271 ARG A C 1
ATOM 2067 O O . ARG A 1 271 ? 4.796 -8.603 23.022 1.00 84.94 271 ARG A O 1
ATOM 2074 N N . VAL A 1 272 ? 4.466 -10.617 22.064 1.00 86.69 272 VAL A N 1
ATOM 2075 C CA . VAL A 1 272 ? 3.085 -10.392 21.644 1.00 86.69 272 VAL A CA 1
ATOM 2076 C C . VAL A 1 272 ? 2.151 -10.904 22.733 1.00 86.69 272 VAL A C 1
ATOM 2078 O O . VAL A 1 272 ? 2.321 -12.013 23.245 1.00 86.69 272 VAL A O 1
ATOM 2081 N N . ILE A 1 273 ? 1.176 -10.082 23.087 1.00 89.06 273 ILE A N 1
ATOM 2082 C CA . ILE A 1 273 ? 0.173 -10.320 24.115 1.00 89.06 273 ILE A CA 1
ATOM 2083 C C . ILE A 1 273 ? -1.181 -10.295 23.413 1.00 89.06 273 ILE A C 1
ATOM 2085 O O . ILE A 1 273 ? -1.570 -9.288 22.815 1.00 89.06 273 ILE A O 1
ATOM 2089 N N . ALA A 1 274 ? -1.890 -11.418 23.456 1.00 89.81 274 ALA A N 1
ATOM 2090 C CA . ALA A 1 274 ? -3.183 -11.540 22.802 1.00 89.81 274 ALA A CA 1
ATOM 2091 C C . ALA A 1 274 ? -4.295 -10.930 23.679 1.00 89.81 274 ALA A C 1
ATOM 2093 O O . ALA A 1 274 ? -4.133 -10.858 24.898 1.00 89.81 274 ALA A O 1
ATOM 2094 N N . PRO A 1 275 ? -5.467 -10.578 23.109 1.00 90.06 275 PRO A N 1
ATOM 2095 C CA . PRO A 1 275 ? -6.629 -10.097 23.867 1.00 90.06 275 PRO A CA 1
ATOM 2096 C C . PRO A 1 275 ? -6.959 -10.908 25.123 1.00 90.06 275 PRO A C 1
ATOM 2098 O O . PRO A 1 275 ? -7.189 -10.351 26.190 1.00 90.06 275 PRO A O 1
ATOM 2101 N N . ARG A 1 276 ? -6.890 -12.239 25.031 1.00 89.56 276 ARG A N 1
ATOM 2102 C CA . ARG A 1 276 ? -7.136 -13.150 26.163 1.00 89.56 276 ARG A CA 1
ATOM 2103 C C . ARG A 1 276 ? -6.187 -12.965 27.357 1.00 89.56 276 ARG A C 1
ATOM 2105 O O . ARG A 1 276 ? -6.516 -13.420 28.444 1.00 89.56 276 ARG A O 1
ATOM 2112 N N . ASP A 1 277 ? -5.015 -12.369 27.142 1.00 87.69 277 ASP A N 1
ATOM 2113 C CA . ASP A 1 277 ? -3.965 -12.242 28.154 1.00 87.69 277 ASP A CA 1
ATOM 2114 C C . ASP A 1 277 ? -4.076 -10.919 28.936 1.00 87.69 277 ASP A C 1
ATOM 2116 O O . ASP A 1 277 ? -3.547 -10.827 30.042 1.00 87.69 277 ASP A O 1
ATOM 2120 N N . TYR A 1 278 ? -4.756 -9.903 28.385 1.00 89.50 278 TYR A N 1
ATOM 2121 C CA . TYR A 1 278 ? -4.941 -8.599 29.038 1.00 89.50 278 TYR A CA 1
ATOM 2122 C C . TYR A 1 278 ? -6.404 -8.245 29.341 1.00 89.50 278 TYR A C 1
ATOM 2124 O O . TYR A 1 278 ? -6.651 -7.313 30.109 1.00 89.50 278 TYR A O 1
ATOM 2132 N N . LEU A 1 279 ? -7.374 -8.961 28.763 1.00 91.62 279 LEU A N 1
ATOM 2133 C CA . LEU A 1 279 ? -8.792 -8.758 29.047 1.00 91.62 279 LEU A CA 1
ATOM 2134 C C . LEU A 1 279 ? -9.252 -9.585 30.254 1.00 91.62 279 LEU A C 1
ATOM 2136 O O . LEU A 1 279 ? -8.861 -10.746 30.400 1.00 91.62 279 LEU A O 1
ATOM 2140 N N . PRO A 1 280 ? -10.142 -9.040 31.101 1.00 87.94 280 PRO A N 1
ATOM 2141 C CA . PRO A 1 280 ? -10.860 -9.832 32.088 1.00 87.94 280 PRO A CA 1
ATOM 2142 C C . PRO A 1 280 ? -11.645 -10.971 31.425 1.00 87.94 280 PRO A C 1
ATOM 2144 O O . PRO A 1 280 ? -12.271 -10.773 30.386 1.00 87.94 280 PRO A O 1
ATOM 2147 N N . ALA A 1 281 ? -11.719 -12.134 32.082 1.00 86.94 281 ALA A N 1
ATOM 2148 C CA . ALA A 1 281 ? -12.472 -13.296 31.588 1.00 86.94 281 ALA A CA 1
ATOM 2149 C C . ALA A 1 281 ? -13.985 -13.038 31.399 1.00 86.94 281 ALA A C 1
ATOM 2151 O O . ALA A 1 281 ? -14.679 -13.844 30.788 1.00 86.94 281 ALA A O 1
ATOM 2152 N N . THR A 1 282 ? -14.504 -11.929 31.934 1.00 88.50 282 THR A N 1
ATOM 2153 C CA . THR A 1 282 ? -15.892 -11.482 31.759 1.00 88.50 282 THR A CA 1
ATOM 2154 C C . THR A 1 282 ? -16.147 -10.789 30.421 1.00 88.50 282 THR A C 1
ATOM 2156 O O . THR A 1 282 ? -17.306 -10.570 30.081 1.00 88.50 282 THR A O 1
ATOM 2159 N N . ILE A 1 283 ? -15.103 -10.406 29.681 1.00 86.44 283 ILE A N 1
ATOM 2160 C CA . ILE A 1 283 ? -15.236 -9.763 28.373 1.00 86.44 283 ILE A CA 1
ATOM 2161 C C . ILE A 1 283 ? -15.255 -10.837 27.287 1.00 86.44 283 ILE A C 1
ATOM 2163 O O . ILE A 1 283 ? -14.287 -11.573 27.095 1.00 86.44 283 ILE A O 1
ATOM 2167 N N . ASP A 1 284 ? -16.357 -10.895 26.543 1.00 86.38 284 ASP A N 1
ATOM 2168 C CA . ASP A 1 284 ? -16.447 -11.701 25.330 1.00 86.38 284 ASP A CA 1
ATOM 2169 C C . ASP A 1 284 ? -15.706 -10.998 24.184 1.00 86.38 284 ASP A C 1
ATOM 2171 O O . ASP A 1 284 ? -16.168 -10.000 23.627 1.00 86.38 284 ASP A O 1
ATOM 2175 N N . VAL A 1 285 ? -14.543 -11.541 23.818 1.00 86.81 285 VAL A N 1
ATOM 2176 C CA . VAL A 1 285 ? -13.685 -11.017 22.744 1.00 86.81 285 VAL A CA 1
ATOM 2177 C C . VAL A 1 285 ? -14.428 -10.951 21.402 1.00 86.81 285 VAL A C 1
ATOM 2179 O O . VAL A 1 285 ? -14.129 -10.083 20.583 1.00 86.81 285 VAL A O 1
ATOM 2182 N N . SER A 1 286 ? -15.423 -11.818 21.174 1.00 81.44 286 SER A N 1
ATOM 2183 C CA . SER A 1 286 ? -16.191 -11.843 19.922 1.00 81.44 286 SER A CA 1
ATOM 2184 C C . SER A 1 286 ? -17.127 -10.642 19.752 1.00 81.44 286 SER A C 1
ATOM 2186 O O . SER A 1 286 ? -17.466 -10.297 18.621 1.00 81.44 286 SER A O 1
ATOM 2188 N N . GLN A 1 287 ? -17.494 -9.967 20.849 1.00 85.31 287 GLN A N 1
ATOM 2189 C CA . GLN A 1 287 ? -18.301 -8.741 20.818 1.00 85.31 287 GLN A CA 1
ATOM 2190 C C . GLN A 1 287 ? -17.486 -7.503 20.426 1.00 85.31 287 GLN A C 1
ATOM 2192 O O . GLN A 1 287 ? -18.066 -6.459 20.142 1.00 85.31 287 GLN A O 1
ATOM 2197 N N . GLY A 1 288 ? -16.154 -7.617 20.393 1.00 86.38 288 GLY A N 1
ATOM 2198 C CA . GLY A 1 288 ? -15.253 -6.515 20.082 1.00 86.38 288 GLY A CA 1
ATOM 2199 C C . GLY A 1 288 ? -15.149 -5.463 21.190 1.00 86.38 288 GLY A C 1
ATOM 2200 O O . GLY A 1 288 ? -15.774 -5.542 22.248 1.00 86.38 288 GLY A O 1
ATOM 2201 N N . PHE A 1 289 ? -14.290 -4.483 20.951 1.00 90.06 289 PHE A N 1
ATOM 2202 C CA . PHE A 1 289 ? -14.033 -3.355 21.822 1.00 90.06 289 PHE A CA 1
ATOM 2203 C C . PHE A 1 289 ? -15.039 -2.238 21.530 1.00 90.06 289 PHE A C 1
ATOM 2205 O O . PHE A 1 289 ? -15.087 -1.695 20.422 1.00 90.06 289 PHE A O 1
ATOM 2212 N N . ALA A 1 290 ? -15.871 -1.914 22.521 1.00 89.38 290 ALA A N 1
ATOM 2213 C CA . ALA A 1 290 ? -17.001 -1.009 22.359 1.00 89.38 290 ALA A CA 1
ATOM 2214 C C . ALA A 1 290 ? -16.580 0.411 21.909 1.00 89.38 290 ALA A C 1
ATOM 2216 O O . ALA A 1 290 ? -15.506 0.881 22.292 1.00 89.38 290 ALA A O 1
ATOM 2217 N N . PRO A 1 291 ? -17.413 1.117 21.121 1.00 83.31 291 PRO A N 1
ATOM 2218 C CA . PRO A 1 291 ? -17.151 2.498 20.721 1.00 83.31 291 PRO A CA 1
ATOM 2219 C C . PRO A 1 291 ? -17.018 3.427 21.926 1.00 83.31 291 PRO A C 1
ATOM 2221 O O . PRO A 1 291 ? -17.729 3.249 22.914 1.00 83.31 291 PRO A O 1
ATOM 2224 N N . ARG A 1 292 ? -16.184 4.467 21.809 1.00 85.50 292 ARG A N 1
ATOM 2225 C CA . ARG A 1 292 ? -16.013 5.519 22.832 1.00 85.50 292 ARG A CA 1
ATOM 2226 C C . ARG A 1 292 ? -15.803 4.958 24.241 1.00 85.50 292 ARG A C 1
ATOM 2228 O O . ARG A 1 292 ? -16.354 5.479 25.208 1.00 85.50 292 ARG A O 1
ATOM 2235 N N . SER A 1 293 ? -15.034 3.880 24.337 1.00 90.69 293 SER A N 1
ATOM 2236 C CA . SER A 1 293 ? -14.783 3.180 25.592 1.00 90.69 293 SER A CA 1
ATOM 2237 C C . SER A 1 293 ? -13.294 2.974 25.826 1.00 90.69 293 SER A C 1
ATOM 2239 O O . SER A 1 293 ? -12.469 3.132 24.923 1.00 90.69 293 SER A O 1
ATOM 2241 N N . GLU A 1 294 ? -12.955 2.647 27.065 1.00 92.88 294 GLU A N 1
ATOM 2242 C CA . GLU A 1 294 ? -11.583 2.469 27.511 1.00 92.88 294 GLU A CA 1
ATOM 2243 C C . GLU A 1 294 ? -11.449 1.121 28.214 1.00 92.88 294 GLU A C 1
ATOM 2245 O O . GLU A 1 294 ? -12.376 0.652 28.876 1.00 92.88 294 GLU A O 1
ATOM 2250 N N . GLN A 1 295 ? -10.282 0.506 28.076 1.00 92.50 295 GLN A N 1
ATOM 2251 C CA . GLN A 1 295 ? -9.936 -0.750 28.711 1.00 92.50 295 GLN A CA 1
ATOM 2252 C C . GLN A 1 295 ? -8.548 -0.630 29.331 1.00 92.50 295 GLN A C 1
ATOM 2254 O O . GLN A 1 295 ? -7.548 -0.440 28.642 1.00 92.50 295 GLN A O 1
ATOM 2259 N N . THR A 1 296 ? -8.472 -0.783 30.651 1.00 91.06 296 THR A N 1
ATOM 2260 C CA . THR A 1 296 ? -7.184 -0.873 31.337 1.00 91.06 296 THR A CA 1
ATOM 2261 C C . THR A 1 296 ? -6.495 -2.180 30.958 1.00 91.06 296 THR A C 1
ATOM 2263 O O . THR A 1 296 ? -7.069 -3.262 31.104 1.00 91.06 296 THR A O 1
ATOM 2266 N N . ILE A 1 297 ? -5.252 -2.071 30.502 1.00 89.06 297 ILE A N 1
ATOM 2267 C CA . ILE A 1 297 ? -4.331 -3.179 30.277 1.00 89.06 297 ILE A CA 1
ATOM 2268 C C . ILE A 1 297 ? -3.506 -3.345 31.547 1.00 89.06 297 ILE A C 1
ATOM 2270 O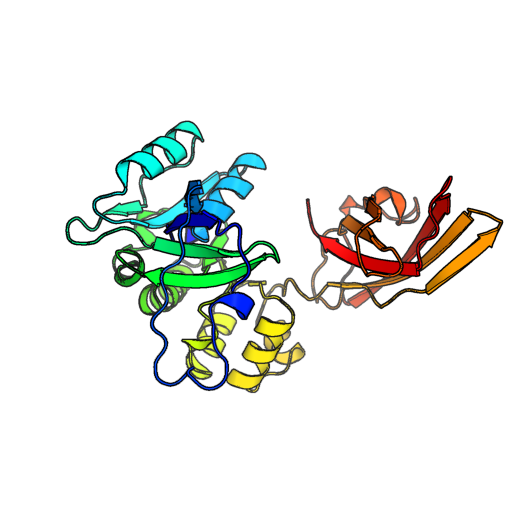 O . ILE A 1 297 ? -2.884 -2.390 32.016 1.00 89.06 297 ILE A O 1
ATOM 2274 N N . LYS A 1 298 ? -3.470 -4.563 32.090 1.00 88.00 298 LYS A N 1
ATOM 2275 C CA . LYS A 1 298 ? -2.613 -4.899 33.226 1.00 88.00 298 LYS A CA 1
ATOM 2276 C C . LYS A 1 298 ? -1.853 -6.180 32.948 1.00 88.00 298 LYS A C 1
ATOM 2278 O O . LYS A 1 298 ? -2.451 -7.242 32.815 1.00 88.00 298 LYS A O 1
ATOM 2283 N N . LEU A 1 299 ? -0.533 -6.073 32.892 1.00 85.88 299 LEU A N 1
ATOM 2284 C CA . LEU A 1 299 ? 0.357 -7.189 32.602 1.00 85.88 299 LEU A CA 1
ATOM 2285 C C . LEU A 1 299 ? 1.270 -7.436 33.788 1.00 85.88 299 LEU A C 1
ATOM 2287 O O . LEU A 1 299 ? 1.775 -6.492 34.390 1.00 85.88 299 LEU A O 1
ATOM 2291 N N . TYR A 1 300 ? 1.514 -8.709 34.073 1.00 85.50 300 TYR A N 1
ATOM 2292 C CA . TYR A 1 300 ? 2.476 -9.154 35.070 1.00 85.50 300 TYR A CA 1
ATOM 2293 C C . TYR A 1 300 ? 3.457 -10.106 34.406 1.00 85.50 300 TYR A C 1
ATOM 2295 O O . TYR A 1 300 ? 3.044 -11.057 33.741 1.00 85.50 300 TYR A O 1
ATOM 2303 N N . PHE A 1 301 ? 4.750 -9.862 34.576 1.00 82.00 301 PHE A N 1
ATOM 2304 C CA . PHE A 1 301 ? 5.776 -10.729 34.008 1.00 82.00 301 PHE A CA 1
ATOM 2305 C C . PHE A 1 301 ? 7.053 -10.711 34.842 1.00 82.00 301 PHE A C 1
AT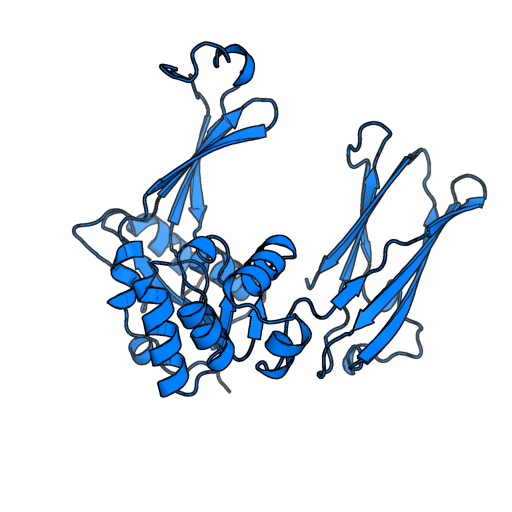OM 2307 O O . PHE A 1 301 ? 7.316 -9.759 35.577 1.00 82.00 301 PHE A O 1
ATOM 2314 N N . ALA A 1 302 ? 7.835 -11.783 34.720 1.00 81.44 302 ALA A N 1
ATOM 2315 C CA . ALA A 1 302 ? 9.144 -11.904 35.341 1.00 81.44 302 ALA A CA 1
ATOM 2316 C C . ALA A 1 302 ? 10.259 -11.913 34.283 1.00 81.44 302 ALA A C 1
ATOM 2318 O O . ALA A 1 302 ? 10.058 -12.435 33.184 1.00 81.44 302 ALA A O 1
ATOM 2319 N N . LEU A 1 303 ? 11.412 -11.328 34.612 1.00 76.06 303 LEU A N 1
ATOM 2320 C CA . LEU A 1 303 ? 12.612 -11.282 33.779 1.00 76.06 303 LEU A CA 1
ATOM 2321 C C . LEU A 1 303 ? 13.775 -11.950 34.510 1.00 76.06 303 LEU A C 1
ATOM 2323 O O . LEU A 1 303 ? 14.473 -11.315 35.303 1.00 76.06 303 LEU A O 1
ATOM 2327 N N . ASP A 1 304 ? 14.018 -13.216 34.198 1.00 66.31 304 ASP A N 1
ATOM 2328 C CA . ASP A 1 304 ? 15.196 -13.920 34.687 1.00 66.31 304 ASP A CA 1
ATOM 2329 C C . ASP A 1 304 ? 16.419 -13.412 33.901 1.00 66.31 304 ASP A C 1
ATOM 2331 O O . ASP A 1 304 ? 16.598 -13.763 32.739 1.00 66.31 304 ASP A O 1
ATOM 2335 N N . GLN A 1 305 ? 17.259 -12.589 34.547 1.00 63.22 305 GLN A N 1
ATOM 2336 C CA . GLN A 1 305 ? 18.576 -12.083 34.086 1.00 63.22 305 GLN A CA 1
ATOM 2337 C C . GLN A 1 305 ? 18.634 -10.783 33.256 1.00 63.22 305 GLN A C 1
ATOM 2339 O O . GLN A 1 305 ? 19.736 -10.315 32.974 1.00 63.22 305 GLN A O 1
ATOM 2344 N N . LEU A 1 306 ? 17.512 -10.154 32.893 1.00 62.41 306 LEU A N 1
ATOM 2345 C CA . LEU A 1 306 ? 17.522 -8.934 32.067 1.00 62.41 306 LEU A CA 1
ATOM 2346 C C . LEU A 1 306 ? 17.217 -7.671 32.885 1.00 62.41 306 LEU A C 1
ATOM 2348 O O . LEU A 1 306 ? 16.134 -7.536 33.454 1.00 62.41 306 LEU A O 1
ATOM 2352 N N . THR A 1 307 ? 18.151 -6.717 32.891 1.00 66.62 307 THR A N 1
ATOM 2353 C CA . THR A 1 307 ? 17.934 -5.341 33.364 1.00 66.62 307 THR A CA 1
ATOM 2354 C C . THR A 1 307 ? 17.449 -4.487 32.193 1.00 66.62 307 THR A C 1
ATOM 2356 O O . THR A 1 307 ? 18.247 -3.928 31.445 1.00 66.62 307 THR A O 1
ATOM 2359 N N . ALA A 1 308 ? 16.132 -4.416 32.005 1.00 68.06 308 ALA A N 1
ATOM 2360 C CA . ALA A 1 308 ? 15.537 -3.470 31.064 1.00 68.06 308 ALA A CA 1
ATOM 2361 C C . ALA A 1 308 ? 15.586 -2.049 31.650 1.00 68.06 308 ALA A C 1
ATOM 2363 O O . ALA A 1 308 ? 15.284 -1.856 32.829 1.00 68.06 308 ALA A O 1
ATOM 2364 N N . SER A 1 309 ? 15.946 -1.062 30.832 1.00 72.19 309 SER A N 1
ATOM 2365 C CA . SER A 1 309 ? 15.934 0.366 31.199 1.00 72.19 309 SER A CA 1
ATOM 2366 C C . SER A 1 309 ? 14.898 1.173 30.422 1.00 72.19 309 SER A C 1
ATOM 2368 O O . SER A 1 309 ? 14.610 2.305 30.798 1.00 72.19 309 SER A O 1
ATOM 2370 N N . GLY A 1 310 ? 14.326 0.593 29.365 1.00 74.75 310 GLY A N 1
ATOM 2371 C CA . GLY A 1 310 ? 13.261 1.193 28.570 1.00 74.75 310 GLY A CA 1
ATOM 2372 C C . GLY A 1 310 ? 12.266 0.149 28.078 1.00 74.75 310 GLY A C 1
ATOM 2373 O O . GLY A 1 310 ? 12.502 -1.060 28.171 1.00 74.75 310 GLY A O 1
ATOM 2374 N N . TYR A 1 311 ? 11.139 0.617 27.552 1.00 81.06 311 TYR A N 1
ATOM 2375 C CA . TYR A 1 311 ? 10.161 -0.235 26.894 1.00 81.06 311 TYR A CA 1
ATOM 2376 C C . TYR A 1 311 ? 9.437 0.531 25.777 1.00 81.06 311 TYR A C 1
ATOM 2378 O O . TYR A 1 311 ? 9.314 1.754 25.829 1.00 81.06 311 TYR A O 1
ATOM 2386 N N . HIS A 1 312 ? 8.939 -0.198 24.784 1.00 82.69 312 HIS A N 1
ATOM 2387 C CA . HIS A 1 312 ? 8.081 0.307 23.719 1.00 82.69 312 HIS A CA 1
ATOM 2388 C C . HIS A 1 312 ? 6.831 -0.568 23.613 1.00 82.69 312 HIS A C 1
ATOM 2390 O O . HIS A 1 312 ? 6.900 -1.786 23.802 1.00 82.69 312 HIS A O 1
ATOM 2396 N N . ILE A 1 313 ? 5.691 0.063 23.341 1.00 80.88 313 ILE A N 1
ATOM 2397 C CA . ILE A 1 313 ? 4.399 -0.603 23.198 1.00 80.88 313 ILE A CA 1
ATOM 2398 C C . ILE A 1 313 ? 3.792 -0.205 21.864 1.00 80.88 313 ILE A C 1
ATOM 2400 O O . ILE A 1 313 ? 3.679 0.981 21.568 1.00 80.88 313 ILE A O 1
ATOM 2404 N N . ALA A 1 314 ? 3.356 -1.205 21.109 1.00 78.44 314 ALA A N 1
ATOM 2405 C CA . ALA A 1 314 ? 2.580 -1.020 19.895 1.00 78.44 314 ALA A CA 1
ATOM 2406 C C . ALA A 1 314 ? 1.316 -1.884 19.946 1.00 78.44 314 ALA A C 1
ATOM 2408 O O . ALA A 1 314 ? 1.285 -2.935 20.593 1.00 78.44 314 ALA A O 1
ATOM 2409 N N . ILE A 1 315 ? 0.271 -1.450 19.249 1.00 79.19 315 ILE A N 1
ATOM 2410 C CA . ILE A 1 315 ? -0.924 -2.256 18.999 1.00 79.19 315 ILE A CA 1
ATOM 2411 C C . ILE A 1 315 ? -0.983 -2.646 17.537 1.00 79.19 315 ILE A C 1
ATOM 2413 O O . ILE A 1 315 ? -0.623 -1.867 16.660 1.00 79.19 315 ILE A O 1
ATOM 2417 N N . PHE A 1 316 ? -1.443 -3.860 17.275 1.00 72.44 316 PHE A N 1
ATOM 2418 C CA . PHE A 1 316 ? -1.603 -4.356 15.917 1.00 72.44 316 PHE A CA 1
ATOM 2419 C C . PHE A 1 316 ? -2.675 -5.443 15.854 1.00 72.44 316 PHE A C 1
ATOM 2421 O O . PHE A 1 316 ? -3.078 -6.012 16.872 1.00 72.44 316 PHE A O 1
ATOM 2428 N N . TYR A 1 317 ? -3.122 -5.759 14.643 1.00 70.12 317 TYR A N 1
ATOM 2429 C CA . TYR A 1 317 ? -4.001 -6.892 14.372 1.00 70.12 317 TYR A CA 1
ATOM 2430 C C . TYR A 1 317 ? -3.210 -7.964 13.614 1.00 70.12 317 TYR A C 1
ATOM 2432 O O . TYR A 1 317 ? -2.687 -7.645 12.545 1.00 70.12 317 TYR A O 1
ATOM 2440 N N . PRO A 1 318 ? -3.045 -9.179 14.170 1.00 53.16 318 PRO A N 1
ATOM 2441 C CA . PRO A 1 318 ? -2.376 -10.280 13.481 1.00 53.16 318 PRO A CA 1
ATOM 2442 C C . PRO A 1 318 ? -3.186 -10.818 12.295 1.00 53.16 318 PRO A C 1
ATOM 2444 O O . PRO A 1 318 ? -4.434 -10.694 12.312 1.00 53.16 318 PRO A O 1
#

Radius of gyration: 22.55 Å; chains: 1; bounding box: 54×42×67 Å

Foldseek 3Di:
DALEEEEEWAWEKEKEFEQAADVVVFDDPVCPVPDDDDTDTPDIDIDTDIRSLVVQLVCLVVVGQYAYQAEAELPCVVVCVVCVVSVHDPQQYHYDDVWHGWYWYWYAYNVRDTDIDTDQIGLLVLLVRQPVSSPDDQEYEHAHTRPNNSLNNLVRCLVVVHAYEYHCPPVLVVDALVSLVSSLLSHQEYDDDPVSVVSNCVRNVDDPVRSLVNHVWYPPQWDKDDWDWDDPDAQKIKTKIKIWRQHPDFAQDWWKWKFFAAPVRHTPDIDIHDCVQFDDPPDDNVRGDHHGDMGMGMDMDGDDPDDGPDMDMDTHHD

pLDDT: mean 88.54, std 9.38, range [51.06, 98.56]

Secondary structure (DSSP, 8-state):
---EEEEES--EEEEEEE-SS-HHHH--GGGGGG--------EEEEEEE-HHHHHHHHHHHTT-EEEEEEEEETT-HHHHHHHHHTT-B-TTEEEETTSPPEEEEEEE-TT--EEEEEE-GGGGGGGGS-GGGG---SEEEE-S--HHHHHHHHHHHHHTT--EEE--GGGGGGS-HHHHHHHHHH-SEE---HHHHHHHHHHH---HHHHHHTSSEEGGGEEE---EEEEEETTEEEEEEEEEE-SSSPBPPPEEEEEEE-TTS-EEEEEEE-HHHHS-TTS-GGG-BPTTEEEEEEEEEE-SS----EEEEEEE--

Sequence (318 aa):
MTKTSLICGSLATDTIMQFPGRFGESLLADQLHKVNVSFLVPTMRTEFGGCSGNIAYSLKMLGGDPRIVGVMGQDSAAYLERLQKLGISTANILIKADSYNAQCFVTADADNNQINAFHPGAMSFAHENPIANAGPAKVAIISPDGDQGMLKHAADLAELGIPFMFDPGQQLPRFNGEQLIDFINKATYVSANDYEMEMLMERTGLTLPDIASRLDALIEALSVEQGELQTLKEHTFSYVSLLRNQSRSVQAWPSIELILNDANDKPLLRRVIAPRDYLPATIDVSQGFAPRSEQTIKLYFALDQLTASGYHIAIFYP